Protein AF-L8GFL9-F1 (afdb_monomer_lite)

Foldseek 3Di:
DLQVVLVVDDPVCLLVSLLVVCVVCVVVVNNLVVLLVLLLVQLVPDPDPVCRLVDPDSNVSNLLSVLLVPPLVVLCVQCVVLLLVLLQVLDALDLPCVVPVDDPVSSLVSLVVLLVSLVVSLVSCLVCLVVGDPSLLVSLVSQQVSNCVVPVPDPFSLSNLCSPLVSHNLVCLLPVCSNPVCSVVSNPHPRSNVSSVLSSVLSNCLSNVHCDDPRVSNNSSSVSSVVCNVVSRVSSVSSD

Organism: Acanthamoeba castellanii (strain ATCC 30010 / Neff) (NCBI:txid1257118)

InterPro domains:
  IPR001936 Ras GTPase-activating domain [PF00616] (36-97)
  IPR001936 Ras GTPase-activating domain [PF00616] (104-208)
  IPR001936 Ras GTPase-activating domain [PS50018] (13-208)
  IPR001936 Ras GTPase-activating domain [SM00323] (1-240)
  IPR008936 Rho GTPase activation protein [G3DSA:1.10.506.10] (32-240)
  IPR008936 Rho GTPase activation protein [SSF48350] (3-239)
  IPR023152 Ras GTPase-activating protein, conserved site [PS00509] (162-176)
  IPR039360 Ras GTPase-activating protein [PTHR10194] (4-239)

Radius of gyration: 18.82 Å; chains: 1; bounding box: 53×36×48 Å

Sequence (240 aa):
MVFALCECVDMSALGELTKCIVNFFLNHGQLMRLLEGTIKYEIHRTLEIGTLFRSNSVAAKVLGHFIRLSGRRYLLELLGPLLKELALEDKDVEIDSFRCELAEDVVQQHVVELSAICTKFLQRIDSMVDQCPLQFRIICNLLHTETKRKFPDLEWPIATGGFFFLRYICPAIVAPETIMPEFATLAKGPNVRRTLVLLTKTMQNLANGTRFFKEPFMMSMVPWIDEHLPQCKDMFLDLS

pLDDT: mean 91.24, std 7.13, range [61.47, 98.62]

Secondary structure (DSSP, 8-state):
-HHHHHHTS-HHHHHHHHHHHHHHHHHTT-HHHHHHHHHHHHHHH-SSGGGTTTS--HHHHHHHHHHHHHSHHHHHHHHHHHHHHHHHH-------HHHH---HHHHHHHHHHHHHHHHHHHHHHHTTGGGS-HHHHHHHHHHHHHHHHH-TT-SS-HHHHHHHIIIIIHHHHH-GGGT-TTHHHH--SSHHHHHHHHHHHHHHHHHTT----SSGGGGGGHHHHHHHHHHHHHHHHHH-

Structure (mmCIF, N/CA/C/O backbone):
data_AF-L8GFL9-F1
#
_entry.id   AF-L8GFL9-F1
#
loop_
_atom_site.group_PDB
_atom_site.id
_atom_site.type_symbol
_atom_site.label_atom_id
_atom_site.label_alt_id
_atom_site.label_comp_id
_atom_site.label_asym_id
_atom_site.label_entity_id
_atom_site.label_seq_id
_atom_site.pdbx_PDB_ins_code
_atom_site.Cartn_x
_atom_site.Cartn_y
_atom_site.Cartn_z
_atom_site.occupancy
_atom_site.B_iso_or_equiv
_atom_site.auth_seq_id
_atom_site.auth_comp_id
_atom_site.auth_asym_id
_atom_site.auth_atom_id
_atom_site.pdbx_PDB_model_num
ATOM 1 N N . MET A 1 1 ? -22.590 -8.955 19.236 1.00 61.47 1 MET A N 1
ATOM 2 C CA . MET A 1 1 ? -23.549 -9.518 18.260 1.00 61.47 1 MET A CA 1
ATOM 3 C C . MET A 1 1 ? -22.926 -9.701 16.877 1.00 61.47 1 MET A C 1
ATOM 5 O O . MET A 1 1 ? -22.876 -10.834 16.438 1.00 61.47 1 MET A O 1
ATOM 9 N N . VAL A 1 2 ? -22.389 -8.655 16.226 1.00 75.81 2 VAL A N 1
ATOM 10 C CA . VAL A 1 2 ? -21.775 -8.761 14.878 1.00 75.81 2 VAL A CA 1
ATOM 11 C C . VAL A 1 2 ? -20.675 -9.833 14.787 1.00 75.81 2 VAL A C 1
ATOM 13 O O . VAL A 1 2 ? -20.756 -10.693 13.922 1.00 75.81 2 VAL A O 1
ATOM 16 N N . PHE A 1 3 ? -19.695 -9.844 15.701 1.00 75.50 3 PHE A N 1
ATOM 17 C CA . PHE A 1 3 ? -18.620 -10.854 15.676 1.00 75.50 3 PHE A CA 1
ATOM 18 C C . PHE A 1 3 ? -19.132 -12.276 15.895 1.00 75.50 3 PHE A C 1
ATOM 20 O O . PHE A 1 3 ? -18.773 -13.158 15.130 1.00 75.50 3 PHE A O 1
ATOM 27 N N . ALA A 1 4 ? -20.035 -12.469 16.859 1.00 75.38 4 ALA A N 1
ATOM 28 C CA . ALA A 1 4 ? -20.648 -13.770 17.113 1.00 75.38 4 ALA A CA 1
ATOM 29 C C . ALA A 1 4 ? -21.413 -14.295 15.884 1.00 75.38 4 ALA A C 1
ATOM 31 O O . ALA A 1 4 ? -21.287 -15.460 15.541 1.00 75.38 4 ALA A O 1
ATOM 32 N N . LEU A 1 5 ? -22.146 -13.429 15.170 1.00 74.56 5 LEU A N 1
ATOM 33 C CA . LEU A 1 5 ? -22.825 -13.810 13.926 1.00 74.56 5 LEU A CA 1
ATOM 34 C C . LEU A 1 5 ? -21.833 -14.224 12.835 1.00 74.56 5 LEU A C 1
ATOM 36 O O . LEU A 1 5 ? -22.064 -15.211 12.150 1.00 74.56 5 LEU A O 1
ATOM 40 N N . CYS A 1 6 ? -20.729 -13.493 12.682 1.00 76.75 6 CYS A N 1
ATOM 41 C CA . CYS A 1 6 ? -19.714 -13.816 11.683 1.00 76.75 6 CYS A CA 1
ATOM 42 C C . CYS A 1 6 ? -18.910 -15.084 12.018 1.00 76.75 6 CYS A C 1
ATOM 44 O O . CYS A 1 6 ? -18.430 -15.738 11.100 1.00 76.75 6 CYS A O 1
ATOM 46 N N . GLU A 1 7 ? -18.758 -15.436 13.298 1.00 76.00 7 GLU A N 1
ATOM 47 C CA . GLU A 1 7 ? -18.104 -16.680 13.740 1.00 76.00 7 GLU A CA 1
ATOM 48 C C . GLU A 1 7 ? -18.985 -17.925 13.541 1.00 76.00 7 GLU A C 1
ATOM 50 O O . GLU A 1 7 ? -18.468 -19.036 13.474 1.00 76.00 7 GLU A O 1
ATOM 55 N N . CYS A 1 8 ? -20.303 -17.752 13.401 1.00 76.88 8 CYS A N 1
ATOM 56 C CA . CYS A 1 8 ? -21.254 -18.842 13.164 1.00 76.88 8 CYS A CA 1
ATOM 57 C C . CYS A 1 8 ? -21.484 -19.162 11.676 1.00 76.88 8 CYS A C 1
ATOM 59 O O . CYS A 1 8 ? -22.362 -19.965 11.365 1.00 76.88 8 CYS A O 1
ATOM 61 N N . VAL A 1 9 ? -20.764 -18.513 10.756 1.00 76.88 9 VAL A N 1
ATOM 62 C CA . VAL A 1 9 ? -21.011 -18.612 9.312 1.00 76.88 9 VAL A CA 1
ATOM 63 C C . VAL A 1 9 ? -19.773 -19.116 8.585 1.00 76.88 9 VAL A C 1
ATOM 65 O O . VAL A 1 9 ? -18.655 -18.676 8.849 1.00 76.88 9 VAL A O 1
ATOM 68 N N . ASP A 1 10 ? -19.988 -20.012 7.621 1.00 78.88 10 ASP A N 1
ATOM 69 C CA . ASP A 1 10 ? -18.921 -20.549 6.785 1.00 78.88 10 ASP A CA 1
ATOM 70 C C . ASP A 1 10 ? -18.183 -19.452 6.010 1.00 78.88 10 ASP A C 1
ATOM 72 O O . ASP A 1 10 ? -18.749 -18.445 5.571 1.00 78.88 10 ASP A O 1
ATOM 76 N N . MET A 1 11 ? -16.897 -19.690 5.750 1.00 71.50 11 MET A N 1
ATOM 77 C CA . MET A 1 11 ? -16.019 -18.741 5.056 1.00 71.50 11 MET A CA 1
ATOM 78 C C . MET A 1 11 ? -16.519 -18.341 3.658 1.00 71.50 11 MET A C 1
ATOM 80 O O . MET A 1 11 ? -16.202 -17.243 3.188 1.00 71.50 11 MET A O 1
ATOM 84 N N . SER A 1 12 ? -17.305 -19.206 3.011 1.00 76.44 12 SER A N 1
ATOM 85 C CA . SER A 1 12 ? -17.963 -18.958 1.724 1.00 76.44 12 SER A CA 1
ATOM 86 C C . SER A 1 12 ? -19.062 -17.892 1.823 1.00 76.44 12 SER A C 1
ATOM 88 O O . SER A 1 12 ? -19.134 -17.006 0.974 1.00 76.44 12 SER A O 1
ATOM 90 N N . ALA A 1 13 ? -19.871 -17.921 2.884 1.00 81.56 13 ALA A N 1
ATOM 91 C CA . ALA A 1 13 ? -20.975 -16.988 3.115 1.00 81.56 13 ALA A CA 1
ATOM 92 C C . ALA A 1 13 ? -20.539 -15.717 3.865 1.00 81.56 13 ALA A C 1
ATOM 94 O O . ALA A 1 13 ? -21.177 -14.667 3.745 1.00 81.56 13 ALA A O 1
ATOM 95 N N . LEU A 1 14 ? -19.407 -15.769 4.575 1.00 82.75 14 LEU A N 1
ATOM 96 C CA . LEU A 1 14 ? -18.869 -14.633 5.320 1.00 82.75 14 LEU A CA 1
ATOM 97 C C . LEU A 1 14 ? -18.646 -13.402 4.426 1.00 82.75 14 LEU A C 1
ATOM 99 O O . LEU A 1 14 ? -18.861 -12.272 4.859 1.00 82.75 14 LEU A O 1
ATOM 103 N N . GLY A 1 15 ? -18.251 -13.598 3.164 1.00 83.00 15 GLY A N 1
ATOM 104 C CA . GLY A 1 15 ? -18.061 -12.505 2.206 1.00 83.00 15 GLY A CA 1
ATOM 105 C C . GLY A 1 15 ? -19.323 -11.666 1.983 1.00 83.00 15 GLY A C 1
ATOM 106 O O . GLY A 1 15 ? -19.250 -10.438 2.082 1.00 83.00 15 GLY A O 1
ATOM 107 N N . GLU A 1 16 ? -20.454 -12.325 1.723 1.00 85.31 16 GLU A N 1
ATOM 108 C CA . GLU A 1 16 ? -21.760 -11.689 1.502 1.00 85.31 16 GLU A CA 1
ATOM 109 C C . GLU A 1 16 ? -22.327 -11.100 2.791 1.00 85.31 16 GLU A C 1
ATOM 111 O O . GLU A 1 16 ? -22.727 -9.936 2.810 1.00 85.31 16 GLU A O 1
ATOM 116 N N . LEU A 1 17 ? -22.251 -11.837 3.904 1.00 87.44 17 LEU A N 1
ATOM 117 C CA . LEU A 1 17 ? -22.691 -11.328 5.203 1.00 87.44 17 LEU A CA 1
ATOM 118 C C . LEU A 1 17 ? -21.971 -10.023 5.563 1.00 87.44 17 LEU A C 1
ATOM 120 O O . LEU A 1 17 ? -22.597 -9.055 5.994 1.00 87.44 17 LEU A O 1
ATOM 124 N N . THR A 1 18 ? -20.660 -9.960 5.323 1.00 87.69 18 THR A N 1
ATOM 125 C CA . THR A 1 18 ? -19.885 -8.753 5.620 1.00 87.69 18 THR A CA 1
ATOM 126 C C . THR A 1 18 ? -20.322 -7.565 4.753 1.00 87.69 18 THR A C 1
ATOM 128 O O . THR A 1 18 ? -20.363 -6.442 5.253 1.00 87.69 18 THR A O 1
ATOM 131 N N . LYS A 1 19 ? -20.705 -7.788 3.484 1.00 89.44 19 LYS A N 1
ATOM 132 C CA . LYS A 1 19 ? -21.283 -6.731 2.628 1.00 89.44 19 LYS A CA 1
ATOM 133 C C . LYS A 1 19 ? -22.587 -6.212 3.220 1.00 89.44 19 LYS A C 1
ATOM 135 O O . LYS A 1 19 ? -22.752 -5.003 3.362 1.00 89.44 19 LYS A O 1
ATOM 140 N N . CYS A 1 20 ? -23.494 -7.119 3.589 1.00 90.19 20 CYS A N 1
ATOM 141 C CA . CYS A 1 20 ? -24.785 -6.767 4.176 1.00 90.19 20 CYS A CA 1
ATOM 142 C C . CYS A 1 20 ? -24.616 -5.962 5.467 1.00 90.19 20 CYS A C 1
ATOM 144 O O . CYS A 1 20 ? -25.265 -4.933 5.627 1.00 90.19 20 CYS A O 1
ATOM 146 N N . ILE A 1 21 ? -23.710 -6.385 6.352 1.00 91.25 21 ILE A N 1
ATOM 147 C CA . ILE A 1 21 ? -23.425 -5.686 7.611 1.00 91.25 21 ILE A CA 1
ATOM 148 C C . ILE A 1 21 ? -22.870 -4.286 7.333 1.00 91.25 21 ILE A C 1
ATOM 150 O O . ILE A 1 21 ? -23.382 -3.312 7.878 1.00 91.25 21 ILE A O 1
ATOM 154 N N . VAL A 1 22 ? -21.868 -4.153 6.462 1.00 92.44 22 VAL A N 1
ATOM 155 C CA . VAL A 1 22 ? -21.287 -2.841 6.132 1.00 92.44 22 VAL A CA 1
ATOM 156 C C . VAL A 1 22 ? -22.344 -1.903 5.545 1.00 92.44 22 VAL A C 1
ATOM 158 O O . VAL A 1 22 ? -22.467 -0.770 6.005 1.00 92.44 22 VAL A O 1
ATOM 161 N N . ASN A 1 23 ? -23.161 -2.383 4.604 1.00 92.38 23 ASN A N 1
ATOM 162 C CA . ASN A 1 23 ? -24.232 -1.591 3.995 1.00 92.38 23 ASN A CA 1
ATOM 163 C C . ASN A 1 23 ? -25.329 -1.219 5.001 1.00 92.38 23 ASN A C 1
ATOM 165 O O . ASN A 1 23 ? -25.820 -0.092 4.987 1.00 92.38 23 ASN A O 1
ATOM 169 N N . PHE A 1 24 ? -25.692 -2.131 5.907 1.00 93.56 24 PHE A N 1
ATOM 170 C CA . PHE A 1 24 ? -26.646 -1.845 6.976 1.00 93.56 24 PHE A CA 1
ATOM 171 C C . PHE A 1 24 ? -26.140 -0.704 7.862 1.00 93.56 24 PHE A C 1
ATOM 173 O O . PHE A 1 24 ? -26.837 0.293 8.033 1.00 93.56 24 PHE A O 1
ATOM 180 N N . PHE A 1 25 ? -24.912 -0.797 8.380 1.00 94.00 25 PHE A N 1
ATOM 181 C CA . PHE A 1 25 ? -24.350 0.250 9.237 1.00 94.00 25 PHE A CA 1
ATOM 182 C C . PHE A 1 25 ? -24.127 1.568 8.485 1.00 94.00 25 PHE A C 1
ATOM 184 O O . PHE A 1 25 ? -24.300 2.634 9.076 1.00 94.00 25 PHE A O 1
ATOM 191 N N . LEU A 1 26 ? -23.798 1.518 7.191 1.00 92.00 26 LEU A N 1
ATOM 192 C CA . LEU A 1 26 ? -23.707 2.698 6.330 1.00 92.00 26 LEU A CA 1
ATOM 193 C C . LEU A 1 26 ? -25.051 3.426 6.221 1.00 92.00 26 LEU A C 1
ATOM 195 O O . LEU A 1 26 ? -25.114 4.619 6.510 1.00 92.00 26 LEU A O 1
ATOM 199 N N . ASN A 1 27 ? -26.129 2.708 5.898 1.00 93.06 27 ASN A N 1
ATOM 200 C CA . ASN A 1 27 ? -27.466 3.289 5.730 1.00 93.06 27 ASN A CA 1
ATOM 201 C C . ASN A 1 27 ? -28.041 3.886 7.026 1.00 93.06 27 ASN A C 1
ATOM 203 O O . ASN A 1 27 ? -28.927 4.730 6.969 1.00 93.06 27 ASN A O 1
ATOM 207 N N . HIS A 1 28 ? -27.518 3.482 8.186 1.00 94.19 28 HIS A N 1
ATOM 208 C CA . HIS A 1 28 ? -27.910 4.016 9.493 1.00 94.19 28 HIS A CA 1
ATOM 209 C C . HIS A 1 28 ? -26.923 5.057 10.052 1.00 94.19 28 HIS A C 1
ATOM 211 O O . HIS A 1 28 ? -27.050 5.456 11.208 1.00 94.19 28 HIS A O 1
ATOM 217 N N . GLY A 1 29 ? -25.909 5.479 9.284 1.00 92.56 29 GLY A N 1
ATOM 218 C CA . GLY A 1 29 ? -24.915 6.461 9.738 1.00 92.56 29 GLY A CA 1
ATOM 219 C C . GLY A 1 29 ? -23.990 5.957 10.856 1.00 92.56 29 GLY A C 1
ATOM 220 O O . GLY A 1 29 ? -23.405 6.749 11.588 1.00 92.56 29 GLY A O 1
ATOM 221 N N . GLN A 1 30 ? -23.851 4.638 11.012 1.00 94.69 30 GLN A N 1
ATOM 222 C CA . GLN A 1 30 ? -23.071 3.993 12.077 1.00 94.69 30 GLN A CA 1
ATOM 223 C C . GLN A 1 30 ? -21.833 3.245 11.561 1.00 94.69 30 GLN A C 1
ATOM 225 O O . GLN A 1 30 ? -21.207 2.498 12.314 1.00 94.69 30 GLN A O 1
ATOM 230 N N . LEU A 1 31 ? -21.448 3.443 10.296 1.00 93.06 31 LEU A N 1
ATOM 231 C CA . LEU A 1 31 ? -20.316 2.741 9.686 1.00 93.06 31 LEU A CA 1
ATOM 232 C C . LEU A 1 31 ? -19.011 2.909 10.480 1.00 93.06 31 LEU A C 1
ATOM 234 O O . LEU A 1 31 ? -18.326 1.922 10.731 1.00 93.06 31 LEU A O 1
ATOM 238 N N . MET A 1 32 ? -18.702 4.121 10.950 1.00 94.25 32 MET A N 1
ATOM 239 C CA . MET A 1 32 ? -17.492 4.349 11.752 1.00 94.25 32 MET A CA 1
ATOM 240 C C . MET A 1 32 ? -17.507 3.570 13.069 1.00 94.25 32 MET A C 1
ATOM 242 O O . MET A 1 32 ? -16.502 2.966 13.422 1.00 94.25 32 MET A O 1
ATOM 246 N N . ARG A 1 33 ? -18.662 3.459 13.742 1.00 94.50 33 ARG A N 1
ATOM 247 C CA . ARG A 1 33 ? -18.787 2.652 14.969 1.00 94.50 33 ARG A CA 1
ATOM 248 C C . ARG A 1 33 ? -18.522 1.168 14.711 1.00 94.50 33 ARG A C 1
ATOM 250 O O . ARG A 1 33 ? -17.872 0.511 15.522 1.00 94.50 33 ARG A O 1
ATOM 257 N N . LEU A 1 34 ? -19.010 0.641 13.584 1.00 94.19 34 LEU A N 1
ATOM 258 C CA . LEU A 1 34 ? -18.717 -0.731 13.163 1.00 94.19 34 LEU A CA 1
ATOM 259 C C . LEU A 1 34 ? -17.214 -0.919 12.931 1.00 94.19 34 LEU A C 1
ATOM 261 O O . LEU A 1 34 ? -16.639 -1.885 13.433 1.00 94.19 34 LEU A O 1
ATOM 265 N N . LEU A 1 35 ? -16.587 -0.008 12.182 1.00 94.38 35 LEU A N 1
ATOM 266 C CA . LEU A 1 35 ? -15.163 -0.069 11.848 1.00 94.38 35 LEU A CA 1
ATOM 267 C C . LEU A 1 35 ? -14.296 0.008 13.106 1.00 94.38 35 LEU A C 1
ATOM 269 O O . LEU A 1 35 ? -13.435 -0.847 13.299 1.00 94.38 35 LEU A O 1
ATOM 273 N N . GLU A 1 36 ? -14.582 0.953 14.001 1.00 94.88 36 GLU A N 1
ATOM 274 C CA . GLU A 1 36 ? -13.877 1.108 15.273 1.00 94.88 36 GLU A CA 1
ATOM 275 C C . GLU A 1 36 ? -13.968 -0.150 16.138 1.00 94.88 36 GLU A C 1
ATOM 277 O O . GLU A 1 36 ? -12.948 -0.662 16.604 1.00 94.88 36 GLU A O 1
ATOM 282 N N . GLY A 1 37 ? -15.179 -0.684 16.329 1.00 94.00 37 GLY A N 1
ATOM 283 C CA . GLY A 1 37 ? -15.384 -1.910 17.101 1.00 94.00 37 GLY A CA 1
ATOM 284 C C . GLY A 1 37 ? -14.662 -3.110 16.486 1.00 94.00 37 GLY A C 1
ATOM 285 O O . GLY A 1 37 ? -14.084 -3.921 17.205 1.00 94.00 37 GLY A O 1
ATOM 286 N N . THR A 1 38 ? -14.639 -3.187 15.156 1.00 92.75 38 THR A N 1
ATOM 287 C CA . THR A 1 38 ? -13.964 -4.241 14.389 1.00 92.75 38 THR A CA 1
ATOM 288 C C . THR A 1 38 ? -12.454 -4.188 14.507 1.00 92.75 38 THR A C 1
ATOM 290 O O . THR A 1 38 ? -11.826 -5.212 14.772 1.00 92.75 38 THR A O 1
ATOM 293 N N . ILE A 1 39 ? -11.870 -3.001 14.382 1.00 93.62 39 ILE A N 1
ATOM 294 C CA . ILE A 1 39 ? -10.431 -2.797 14.537 1.00 93.62 39 ILE A CA 1
ATOM 295 C C . ILE A 1 39 ? -10.004 -3.111 15.973 1.00 93.62 39 ILE A C 1
ATOM 297 O O . ILE A 1 39 ? -9.075 -3.891 16.176 1.00 93.62 39 ILE A O 1
ATOM 301 N N . LYS A 1 40 ? -10.714 -2.573 16.973 1.00 94.25 40 LYS A N 1
ATOM 302 C CA . LYS A 1 40 ? -10.414 -2.821 18.392 1.00 94.25 40 LYS A CA 1
ATOM 303 C C . LYS A 1 40 ? -10.490 -4.306 18.739 1.00 94.25 40 LYS A C 1
ATOM 305 O O . LYS A 1 40 ? -9.608 -4.817 19.426 1.00 94.25 40 LYS A O 1
ATOM 310 N N . TYR A 1 41 ? -11.514 -5.002 18.245 1.00 91.94 41 TYR A N 1
ATOM 311 C CA . TYR A 1 41 ? -11.682 -6.435 18.471 1.00 91.94 41 TYR A CA 1
ATOM 312 C C . TYR A 1 41 ? -10.538 -7.258 17.858 1.00 91.94 41 TYR A C 1
ATOM 314 O O . TYR A 1 41 ? -9.959 -8.104 18.542 1.00 91.94 41 TYR A O 1
ATOM 322 N N . GLU A 1 42 ? -10.161 -6.981 16.606 1.00 91.75 42 GLU A N 1
ATOM 323 C CA . GLU A 1 42 ? -9.056 -7.685 15.942 1.00 91.75 42 GLU A CA 1
ATOM 324 C C . GLU A 1 42 ? -7.719 -7.442 16.657 1.00 91.75 42 GLU A C 1
ATOM 326 O O . GLU A 1 42 ? -6.979 -8.387 16.952 1.00 91.75 42 GLU A O 1
ATOM 331 N N . ILE A 1 43 ? -7.419 -6.181 16.991 1.00 93.56 43 ILE A N 1
ATOM 332 C CA . ILE A 1 43 ? -6.199 -5.823 17.721 1.00 93.56 43 ILE A CA 1
ATOM 333 C C . ILE A 1 43 ? -6.175 -6.552 19.059 1.00 93.56 43 ILE A C 1
ATOM 335 O O . ILE A 1 43 ? -5.159 -7.152 19.399 1.00 93.56 43 ILE A O 1
ATOM 339 N N . HIS A 1 44 ? -7.288 -6.579 19.798 1.00 92.00 44 HIS A N 1
ATOM 340 C CA . HIS A 1 44 ? -7.371 -7.261 21.088 1.00 92.00 44 HIS A CA 1
ATOM 341 C C . HIS A 1 44 ? -7.073 -8.766 20.998 1.00 92.00 44 HIS A C 1
ATOM 343 O O . HIS A 1 44 ? -6.410 -9.294 21.889 1.00 92.00 44 HIS A O 1
ATOM 349 N N . ARG A 1 45 ? -7.460 -9.446 19.913 1.00 89.94 45 ARG A N 1
ATOM 350 C CA . ARG A 1 45 ? -7.192 -10.886 19.717 1.00 89.94 45 ARG A CA 1
ATOM 351 C C . ARG A 1 45 ? -5.825 -11.212 19.122 1.00 89.94 45 ARG A C 1
ATOM 353 O O . ARG A 1 45 ? -5.362 -12.339 19.248 1.00 89.94 45 ARG A O 1
ATOM 360 N N . THR A 1 46 ? -5.179 -10.246 18.483 1.00 91.38 46 THR A N 1
ATOM 361 C CA . THR A 1 46 ? -3.889 -10.454 17.815 1.00 91.38 46 THR A CA 1
ATOM 362 C C . THR A 1 46 ? -2.766 -10.672 18.830 1.00 91.38 46 THR A C 1
ATOM 364 O O . THR A 1 46 ? -2.551 -9.818 19.683 1.00 91.38 46 THR A O 1
ATOM 367 N N . LEU A 1 47 ? -2.032 -11.782 18.755 1.00 89.94 47 LEU A N 1
ATOM 368 C CA . LEU A 1 47 ? -0.911 -12.048 19.673 1.00 89.94 47 LEU A CA 1
ATOM 369 C C . LEU A 1 47 ? 0.385 -11.379 19.213 1.00 89.94 47 LEU A C 1
ATOM 371 O O . LEU A 1 47 ? 1.117 -10.823 20.022 1.00 89.94 47 LEU A O 1
ATOM 375 N N . GLU A 1 48 ? 0.623 -11.377 17.905 1.00 88.69 48 GLU A N 1
ATOM 376 C CA . GLU A 1 48 ? 1.822 -10.811 17.295 1.00 88.69 48 GLU A CA 1
ATOM 377 C C . GLU A 1 48 ? 1.434 -9.769 16.256 1.00 88.69 48 GLU A C 1
ATOM 379 O O . GLU A 1 48 ? 0.627 -10.048 15.364 1.00 88.69 48 GLU A O 1
ATOM 384 N N . ILE A 1 49 ? 2.052 -8.588 16.310 1.00 86.69 49 ILE A N 1
ATOM 385 C CA . ILE A 1 49 ? 1.759 -7.493 15.374 1.00 86.69 49 ILE A CA 1
ATOM 386 C C . ILE A 1 49 ? 1.908 -7.915 13.906 1.00 86.69 49 ILE A C 1
ATOM 388 O O . ILE A 1 49 ? 1.116 -7.511 13.058 1.00 86.69 49 ILE A O 1
ATOM 392 N N . GLY A 1 50 ? 2.864 -8.802 13.606 1.00 82.81 50 GLY A N 1
ATOM 393 C CA . GLY A 1 50 ? 3.081 -9.334 12.263 1.00 82.81 50 GLY A CA 1
ATOM 394 C C . GLY A 1 50 ? 1.904 -10.153 11.722 1.00 82.81 50 GLY A C 1
ATOM 395 O O . GLY A 1 50 ? 1.803 -10.338 10.514 1.00 82.81 50 GLY A O 1
ATOM 396 N N . THR A 1 51 ? 0.989 -10.619 12.568 1.00 84.25 51 THR A N 1
ATOM 397 C CA . THR A 1 51 ? -0.204 -11.374 12.148 1.00 84.25 51 THR A CA 1
ATOM 398 C C . THR A 1 51 ? -1.445 -10.493 11.996 1.00 84.25 51 THR A C 1
ATOM 400 O O . THR A 1 51 ? -2.442 -10.939 11.423 1.00 84.25 51 THR A O 1
ATOM 403 N N . LEU A 1 52 ? -1.380 -9.229 12.439 1.00 85.19 52 LEU A N 1
ATOM 404 C CA . LEU A 1 52 ? -2.514 -8.310 12.475 1.00 85.19 52 LEU A CA 1
ATOM 405 C C . LEU A 1 52 ? -3.129 -8.133 11.078 1.00 85.19 52 LEU A C 1
ATOM 407 O O . LEU A 1 52 ? -2.466 -7.714 10.124 1.00 85.19 52 LEU A O 1
ATOM 411 N N . PHE A 1 53 ? -4.411 -8.484 10.959 1.00 75.19 53 PHE A N 1
ATOM 412 C CA . PHE A 1 53 ? -5.196 -8.515 9.722 1.00 75.19 53 PHE A CA 1
ATOM 413 C C . PHE A 1 53 ? -4.639 -9.406 8.586 1.00 75.19 53 PHE A C 1
ATOM 415 O O . PHE A 1 53 ? -5.249 -9.458 7.516 1.00 75.19 53 PHE A O 1
ATOM 422 N N . ARG A 1 54 ? -3.495 -10.093 8.733 1.00 69.81 54 ARG A N 1
ATOM 423 C CA . ARG A 1 54 ? -2.920 -10.944 7.665 1.00 69.81 54 ARG A CA 1
ATOM 424 C C . ARG A 1 54 ? -3.734 -12.221 7.417 1.00 69.81 54 ARG A C 1
ATOM 426 O O . ARG A 1 54 ? -3.564 -12.862 6.384 1.00 69.81 54 ARG A O 1
ATOM 433 N N . SER A 1 55 ? -4.634 -12.566 8.331 1.00 68.25 55 SER A N 1
ATOM 434 C CA . SER A 1 55 ? -5.617 -13.635 8.184 1.00 68.25 55 SER A CA 1
ATOM 435 C C . SER A 1 55 ? -6.839 -13.173 7.376 1.00 68.25 55 SER A C 1
ATOM 437 O O . SER A 1 55 ? -7.161 -11.988 7.296 1.00 68.25 55 SER A O 1
ATOM 439 N N . ASN A 1 56 ? -7.562 -14.123 6.776 1.00 71.75 56 ASN A N 1
ATOM 440 C CA . ASN A 1 56 ? -8.862 -13.879 6.140 1.00 71.75 56 ASN A CA 1
ATOM 441 C C . ASN A 1 56 ? -9.943 -13.644 7.216 1.00 71.75 56 ASN A C 1
ATOM 443 O O . ASN A 1 56 ? -10.885 -14.421 7.338 1.00 71.75 56 ASN A O 1
ATOM 447 N N . SER A 1 57 ? -9.770 -12.620 8.052 1.00 83.00 57 SER A N 1
ATOM 448 C CA . SER A 1 57 ? -10.640 -12.337 9.191 1.00 83.00 57 SER A CA 1
ATOM 449 C C . SER A 1 57 ? -11.877 -11.536 8.792 1.00 83.00 57 SER A C 1
ATOM 451 O O . SER A 1 57 ? -11.930 -10.880 7.745 1.00 83.00 57 SER A O 1
ATOM 453 N N . VAL A 1 58 ? -12.887 -11.557 9.667 1.00 85.69 58 VAL A N 1
ATOM 454 C CA . VAL A 1 58 ? -14.066 -10.683 9.567 1.00 85.69 58 VAL A CA 1
ATOM 455 C C . VAL A 1 58 ? -13.619 -9.230 9.436 1.00 85.69 58 VAL A C 1
ATOM 457 O O . VAL A 1 58 ? -14.112 -8.503 8.576 1.00 85.69 58 VAL A O 1
ATOM 460 N N . ALA A 1 59 ? -12.627 -8.827 10.231 1.00 88.19 59 ALA A N 1
ATOM 461 C CA . ALA A 1 59 ? -12.121 -7.470 10.223 1.00 88.19 59 ALA A CA 1
ATOM 462 C C . ALA A 1 59 ? -11.476 -7.088 8.889 1.00 88.19 59 ALA A C 1
ATOM 464 O O . ALA A 1 59 ? -11.798 -6.037 8.331 1.00 88.19 59 ALA A O 1
ATOM 465 N N . ALA A 1 60 ? -10.654 -7.973 8.319 1.00 86.94 60 ALA A N 1
ATOM 466 C CA . ALA A 1 60 ? -10.075 -7.769 6.995 1.00 86.94 60 ALA A CA 1
ATOM 467 C C . ALA A 1 60 ? -11.155 -7.621 5.905 1.00 86.94 60 ALA A C 1
ATOM 469 O O . ALA A 1 60 ? -11.033 -6.766 5.025 1.00 86.94 60 ALA A O 1
ATOM 470 N N . LYS A 1 61 ? -12.245 -8.399 5.976 1.00 88.50 61 LYS A N 1
ATOM 471 C CA . LYS A 1 61 ? -13.366 -8.303 5.024 1.00 88.50 61 LYS A CA 1
ATOM 472 C C . LYS A 1 61 ? -14.181 -7.018 5.196 1.00 88.50 61 LYS A C 1
ATOM 474 O O . LYS A 1 61 ? -14.516 -6.395 4.188 1.00 88.50 61 LYS A O 1
ATOM 479 N N . VAL A 1 62 ? -14.479 -6.610 6.435 1.00 91.62 62 VAL A N 1
ATOM 480 C CA . VAL A 1 62 ? -15.209 -5.363 6.743 1.00 91.62 62 VAL A CA 1
ATOM 481 C C . VAL A 1 62 ? -14.425 -4.171 6.203 1.00 91.62 62 VAL A C 1
ATOM 483 O O . VAL A 1 62 ? -14.967 -3.376 5.436 1.00 91.62 62 VAL A O 1
ATOM 486 N N . LEU A 1 63 ? -13.131 -4.093 6.534 1.00 91.88 63 LEU A N 1
ATOM 487 C CA . LEU A 1 63 ? -12.240 -3.037 6.053 1.00 91.88 63 LEU A CA 1
ATOM 488 C C . LEU A 1 63 ? -12.117 -3.055 4.528 1.00 91.88 63 LEU A C 1
ATOM 490 O O . LEU A 1 63 ? -12.185 -2.005 3.898 1.00 91.88 63 LEU A O 1
ATOM 494 N N . GLY A 1 64 ? -12.011 -4.236 3.914 1.00 90.69 64 GLY A N 1
ATOM 495 C CA . GLY A 1 64 ? -11.966 -4.367 2.458 1.00 90.69 64 GLY A CA 1
ATOM 496 C C . GLY A 1 64 ? -13.228 -3.844 1.759 1.00 90.69 64 GLY A C 1
ATOM 497 O O . GLY A 1 64 ? -13.125 -3.217 0.705 1.00 90.69 64 GLY A O 1
ATOM 498 N N . HIS A 1 65 ? -14.421 -4.073 2.322 1.00 90.56 65 HIS A N 1
ATOM 499 C CA . HIS A 1 65 ? -15.665 -3.499 1.784 1.00 90.56 65 HIS A CA 1
ATOM 500 C C . HIS A 1 65 ? -15.720 -1.985 1.973 1.00 90.56 65 HIS A C 1
ATOM 502 O O . HIS A 1 65 ? -16.057 -1.282 1.024 1.00 90.56 65 HIS A O 1
ATOM 508 N N . PHE A 1 66 ? -15.324 -1.478 3.143 1.00 93.44 66 PHE A N 1
ATOM 509 C CA . PHE A 1 66 ? -15.210 -0.037 3.388 1.00 93.44 66 PHE A CA 1
ATOM 510 C C . PHE A 1 66 ? -14.291 0.650 2.366 1.00 93.44 66 PHE A C 1
ATOM 512 O O . PHE A 1 66 ? -14.687 1.634 1.741 1.00 93.44 66 PHE A O 1
ATOM 519 N N . ILE A 1 67 ? -13.100 0.089 2.135 1.00 93.75 67 ILE A N 1
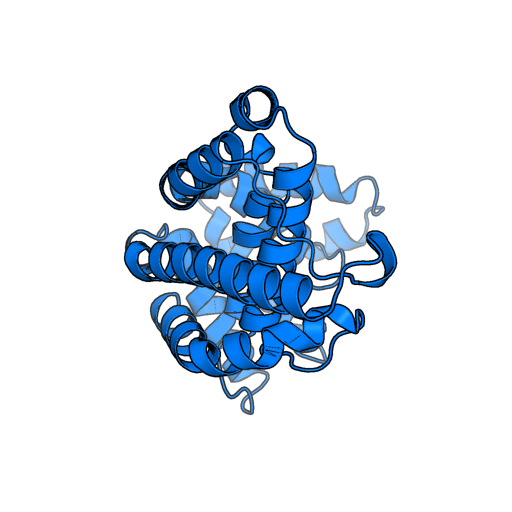ATOM 520 C CA . ILE A 1 67 ? -12.122 0.621 1.181 1.00 93.75 67 ILE A CA 1
ATOM 521 C C . ILE A 1 67 ? -12.731 0.750 -0.220 1.00 93.75 67 ILE A C 1
ATOM 523 O O . ILE A 1 67 ? -12.577 1.783 -0.871 1.00 93.75 67 ILE A O 1
ATOM 527 N N . ARG A 1 68 ? -13.464 -0.272 -0.678 1.00 90.19 68 ARG A N 1
ATOM 528 C CA . ARG A 1 68 ? -14.126 -0.244 -1.991 1.00 90.19 68 ARG A CA 1
ATOM 529 C C . ARG A 1 68 ? -15.219 0.818 -2.089 1.00 90.19 68 ARG A C 1
ATOM 531 O O . ARG A 1 68 ? -15.368 1.418 -3.148 1.00 90.19 68 ARG A O 1
ATOM 538 N N . LEU A 1 69 ? -15.969 1.047 -1.011 1.00 90.12 69 LEU A N 1
ATOM 539 C CA . LEU A 1 69 ? -17.068 2.016 -0.987 1.00 90.12 69 LEU A CA 1
ATOM 540 C C . LEU A 1 69 ? -16.575 3.465 -0.976 1.00 90.12 69 LEU A C 1
ATOM 542 O O . LEU A 1 69 ? -17.163 4.313 -1.641 1.00 90.12 69 LEU A O 1
ATOM 546 N N . SER A 1 70 ? -15.509 3.756 -0.228 1.00 90.88 70 SER A N 1
ATOM 547 C CA . SER A 1 70 ? -15.107 5.141 0.064 1.00 90.88 70 SER A CA 1
ATOM 548 C C . SER A 1 70 ? -13.746 5.544 -0.507 1.00 90.88 70 SER A C 1
ATOM 550 O O . SER A 1 70 ? -13.431 6.729 -0.525 1.00 90.88 70 SER A O 1
ATOM 552 N N . GLY A 1 71 ? -12.938 4.597 -0.987 1.00 93.44 71 GLY A N 1
ATOM 553 C CA . GLY A 1 71 ? -11.552 4.862 -1.381 1.00 93.44 71 GLY A CA 1
ATOM 554 C C . GLY A 1 71 ? -11.305 5.066 -2.878 1.00 93.44 71 GLY A C 1
ATOM 555 O O . GLY A 1 71 ? -10.296 5.645 -3.274 1.00 93.44 71 GLY A O 1
ATOM 556 N N . ARG A 1 72 ? -12.224 4.633 -3.750 1.00 95.12 72 ARG A N 1
ATOM 557 C CA . ARG A 1 72 ? -11.970 4.615 -5.204 1.00 95.12 72 ARG A CA 1
ATOM 558 C C . ARG A 1 72 ? -11.570 5.981 -5.771 1.00 95.12 72 ARG A C 1
ATOM 560 O O . ARG A 1 72 ? -10.653 6.049 -6.582 1.00 95.12 72 ARG A O 1
ATOM 567 N N . ARG A 1 73 ? -12.255 7.055 -5.363 1.00 95.94 73 ARG A N 1
ATOM 568 C CA . ARG A 1 73 ? -12.000 8.406 -5.886 1.00 95.94 73 ARG A CA 1
ATOM 569 C C . ARG A 1 73 ? -10.579 8.875 -5.576 1.00 95.94 73 ARG A C 1
ATOM 571 O O . ARG A 1 73 ? -9.873 9.280 -6.490 1.00 95.94 73 ARG A O 1
ATOM 578 N N . TYR A 1 74 ? -10.164 8.757 -4.316 1.00 97.31 74 TYR A N 1
ATOM 579 C CA . TYR A 1 74 ? -8.821 9.141 -3.890 1.00 97.31 74 TYR A CA 1
ATOM 580 C C . TYR A 1 74 ? -7.749 8.327 -4.622 1.00 97.31 74 TYR A C 1
ATOM 582 O O . TYR A 1 74 ? -6.811 8.905 -5.154 1.00 97.31 74 TYR A O 1
ATOM 590 N N . LEU A 1 75 ? -7.925 7.004 -4.751 1.00 97.75 75 LEU A N 1
ATOM 591 C CA . LEU A 1 75 ? -6.989 6.165 -5.511 1.00 97.75 75 LEU A CA 1
ATOM 592 C C . LEU A 1 75 ? -6.869 6.574 -6.981 1.00 97.75 75 LEU A C 1
ATOM 594 O O . LEU A 1 75 ? -5.774 6.532 -7.533 1.00 97.75 75 LEU A O 1
ATOM 598 N N . LEU A 1 76 ? -7.977 6.953 -7.623 1.00 97.06 76 LEU A N 1
ATOM 599 C CA . LEU A 1 76 ? -7.964 7.360 -9.026 1.00 97.06 76 LEU A CA 1
ATOM 600 C C . LEU A 1 76 ? -7.213 8.685 -9.222 1.00 97.06 76 LEU A C 1
ATOM 602 O O . LEU A 1 76 ? -6.416 8.799 -10.149 1.00 97.06 76 LEU A O 1
ATOM 606 N N . GLU A 1 77 ? -7.432 9.664 -8.343 1.00 97.62 77 GLU A N 1
ATOM 607 C CA . GLU A 1 77 ? -6.732 10.959 -8.363 1.00 97.62 77 GLU A CA 1
ATOM 608 C C . GLU A 1 77 ? -5.237 10.812 -8.004 1.00 97.62 77 GLU A C 1
ATOM 610 O O . GLU A 1 77 ? -4.373 11.505 -8.555 1.00 97.62 77 GLU A O 1
ATOM 615 N N . LEU A 1 78 ? -4.928 9.868 -7.113 1.00 97.88 78 LEU A N 1
ATOM 616 C CA . LEU A 1 78 ? -3.580 9.572 -6.646 1.00 97.88 78 LEU A CA 1
ATOM 617 C C . LEU A 1 78 ? -2.752 8.796 -7.680 1.00 97.88 78 LEU A C 1
ATOM 619 O O . LEU A 1 78 ? -1.690 9.263 -8.092 1.00 97.88 78 LEU A O 1
ATOM 623 N N . LEU A 1 79 ? -3.233 7.617 -8.089 1.00 98.12 79 LEU A N 1
ATOM 624 C CA . LEU A 1 79 ? -2.489 6.638 -8.890 1.00 98.12 79 LEU A CA 1
ATOM 625 C C . LEU A 1 79 ? -2.794 6.730 -10.388 1.00 98.12 79 LEU A C 1
ATOM 627 O O . LEU A 1 79 ? -1.955 6.357 -11.202 1.00 98.12 79 LEU A O 1
ATOM 631 N N . GLY A 1 80 ? -3.978 7.216 -10.771 1.00 97.50 80 GLY A N 1
ATOM 632 C CA . GLY A 1 80 ? -4.460 7.190 -12.156 1.00 97.50 80 GLY A CA 1
ATOM 633 C C . GLY A 1 80 ? -3.477 7.774 -13.178 1.00 97.50 80 GLY A C 1
ATOM 634 O O . GLY A 1 80 ? -3.179 7.089 -14.156 1.00 97.50 80 GLY A O 1
ATOM 635 N N . PRO A 1 81 ? -2.928 8.989 -12.975 1.00 97.38 81 PRO A N 1
ATOM 636 C CA . PRO A 1 81 ? -1.953 9.572 -13.898 1.00 97.38 81 PRO A CA 1
ATOM 637 C C . PRO A 1 81 ? -0.684 8.723 -14.061 1.00 97.38 81 PRO A C 1
ATOM 639 O O . PRO A 1 81 ? -0.256 8.482 -15.186 1.00 97.38 81 PRO A O 1
ATOM 642 N N . LEU A 1 82 ? -0.131 8.213 -12.955 1.00 97.75 82 LEU A N 1
ATOM 643 C CA . LEU A 1 82 ? 1.087 7.395 -12.966 1.00 97.75 82 LEU A CA 1
ATOM 644 C C . LEU A 1 82 ? 0.865 6.040 -13.643 1.00 97.75 82 LEU A C 1
ATOM 646 O O . LEU A 1 82 ? 1.704 5.570 -14.404 1.00 97.75 82 LEU A O 1
ATOM 650 N N . LEU A 1 83 ? -0.288 5.420 -13.391 1.00 97.25 83 LEU A N 1
ATOM 651 C CA . LEU A 1 83 ? -0.664 4.156 -14.016 1.00 97.25 83 LEU A CA 1
ATOM 652 C C . LEU A 1 83 ? -0.856 4.321 -15.527 1.00 97.25 83 LEU A C 1
ATOM 654 O O . LEU A 1 83 ? -0.410 3.472 -16.292 1.00 97.25 83 LEU A O 1
ATOM 658 N N . LYS A 1 84 ? -1.481 5.419 -15.972 1.00 96.12 84 LYS A N 1
ATOM 659 C CA . LYS A 1 84 ? -1.621 5.724 -17.405 1.00 96.12 84 LYS A CA 1
ATOM 660 C C . LYS A 1 84 ? -0.263 5.911 -18.072 1.00 96.12 84 LYS A C 1
ATOM 662 O O . LYS A 1 84 ? -0.061 5.382 -19.156 1.00 96.12 84 LYS A O 1
ATOM 667 N N . GLU A 1 85 ? 0.653 6.620 -17.422 1.00 95.50 85 GLU A N 1
ATOM 668 C CA . GLU A 1 85 ? 2.016 6.800 -17.918 1.00 95.50 85 GLU A CA 1
ATOM 669 C C . GLU A 1 85 ? 2.737 5.455 -18.075 1.00 95.50 85 GLU A C 1
ATOM 671 O O . GLU A 1 85 ? 3.159 5.124 -19.179 1.00 95.50 85 GLU A O 1
ATOM 676 N N . LEU A 1 86 ? 2.773 4.625 -17.025 1.00 95.25 86 LEU A N 1
ATOM 677 C CA . LEU A 1 86 ? 3.407 3.301 -17.087 1.00 95.25 86 LEU A CA 1
ATOM 678 C C . LEU A 1 86 ? 2.792 2.389 -18.158 1.00 95.25 86 LEU A C 1
ATOM 680 O O . LEU A 1 86 ? 3.511 1.638 -18.812 1.00 95.25 86 LEU A O 1
ATOM 684 N N . ALA A 1 87 ? 1.470 2.450 -18.349 1.00 94.38 87 ALA A N 1
ATOM 685 C CA . ALA A 1 87 ? 0.782 1.673 -19.379 1.00 94.38 87 ALA A CA 1
ATOM 686 C C . ALA A 1 87 ? 1.164 2.083 -20.805 1.00 94.38 87 ALA A C 1
ATOM 688 O O . ALA A 1 87 ? 1.136 1.238 -21.696 1.00 94.38 87 ALA A O 1
ATOM 689 N N . LEU A 1 88 ? 1.492 3.359 -21.022 1.00 92.12 88 LEU A N 1
ATOM 690 C CA . LEU A 1 88 ? 1.910 3.874 -22.324 1.00 92.12 88 LEU A CA 1
ATOM 691 C C . LEU A 1 88 ? 3.400 3.645 -22.590 1.00 92.12 88 LEU A C 1
ATOM 693 O O . LEU A 1 88 ? 3.771 3.445 -23.742 1.00 92.12 88 LEU A O 1
ATOM 697 N N . GLU A 1 89 ? 4.238 3.686 -21.552 1.00 91.69 89 GLU A N 1
ATOM 698 C CA . GLU A 1 89 ? 5.673 3.427 -21.686 1.00 91.69 89 GLU A CA 1
ATOM 699 C C . GLU A 1 89 ? 5.984 1.949 -21.957 1.00 91.69 89 GLU A C 1
ATOM 701 O O . GLU A 1 89 ? 6.860 1.667 -22.768 1.00 91.69 89 GLU A O 1
ATOM 706 N N . ASP A 1 90 ? 5.299 1.025 -21.265 1.00 89.88 90 ASP A N 1
ATOM 707 C CA . ASP A 1 90 ? 5.497 -0.436 -21.352 1.00 89.88 90 ASP A CA 1
ATOM 708 C C . ASP A 1 90 ? 6.977 -0.884 -21.303 1.00 89.88 90 ASP A C 1
ATOM 710 O O . ASP A 1 90 ? 7.392 -1.851 -21.948 1.00 89.88 90 ASP A O 1
ATOM 714 N N . LYS A 1 91 ? 7.791 -0.170 -20.516 1.00 88.62 91 LYS A N 1
ATOM 715 C CA . LYS A 1 91 ? 9.206 -0.495 -20.308 1.00 88.62 91 LYS A CA 1
ATOM 716 C C . LYS A 1 91 ? 9.354 -1.819 -19.565 1.00 88.62 91 LYS A C 1
ATOM 718 O O . LYS A 1 91 ? 8.667 -2.059 -18.566 1.00 88.62 91 LYS A O 1
ATOM 723 N N . ASP A 1 92 ? 10.279 -2.641 -20.046 1.00 89.88 92 ASP A N 1
ATOM 724 C CA . ASP A 1 92 ? 10.740 -3.823 -19.331 1.00 89.88 92 ASP A CA 1
ATOM 725 C C . ASP A 1 92 ? 11.761 -3.405 -18.271 1.00 89.88 92 ASP A C 1
ATOM 727 O O . ASP A 1 92 ? 12.783 -2.812 -18.590 1.00 89.88 92 ASP A O 1
ATOM 731 N N . VAL A 1 93 ? 11.449 -3.693 -17.009 1.00 92.12 93 VAL A N 1
ATOM 732 C CA . VAL A 1 93 ? 12.332 -3.464 -15.856 1.00 92.12 93 VAL A CA 1
ATOM 733 C C . VAL A 1 93 ? 12.486 -4.753 -15.048 1.00 92.12 93 VAL A C 1
ATOM 735 O O . VAL A 1 93 ? 12.507 -4.739 -13.816 1.00 92.12 93 VAL A O 1
ATOM 738 N N . GLU A 1 94 ? 12.506 -5.905 -15.725 1.00 92.56 94 GLU A N 1
ATOM 739 C CA . GLU A 1 94 ? 12.699 -7.199 -15.073 1.00 92.56 94 GLU A CA 1
ATOM 740 C C . GLU A 1 94 ? 14.060 -7.261 -14.369 1.00 92.56 94 GLU A C 1
ATOM 742 O O . GLU A 1 94 ? 15.112 -7.077 -14.976 1.00 92.56 94 GLU A O 1
ATOM 747 N N . ILE A 1 95 ? 14.028 -7.558 -13.072 1.00 90.62 95 ILE A N 1
ATOM 748 C CA . ILE A 1 95 ? 15.220 -7.675 -12.219 1.00 90.62 95 ILE A CA 1
ATOM 749 C C . ILE A 1 95 ? 15.501 -9.127 -11.804 1.00 90.62 95 ILE A C 1
ATOM 751 O O . ILE A 1 95 ? 16.481 -9.399 -11.114 1.00 90.62 95 ILE A O 1
ATOM 755 N N . ASP A 1 96 ? 14.637 -10.071 -12.192 1.00 87.75 96 ASP A N 1
ATOM 756 C CA . ASP A 1 96 ? 14.836 -11.502 -11.965 1.00 87.75 96 ASP A CA 1
ATOM 757 C C . ASP A 1 96 ? 15.722 -12.107 -13.065 1.00 87.75 96 ASP A C 1
ATOM 759 O O . ASP A 1 96 ? 15.260 -12.434 -14.162 1.00 87.75 96 ASP A O 1
ATOM 763 N N . SER A 1 97 ? 17.009 -12.280 -12.758 1.00 74.81 97 SER A N 1
ATOM 764 C CA . SER A 1 97 ? 18.005 -12.823 -13.690 1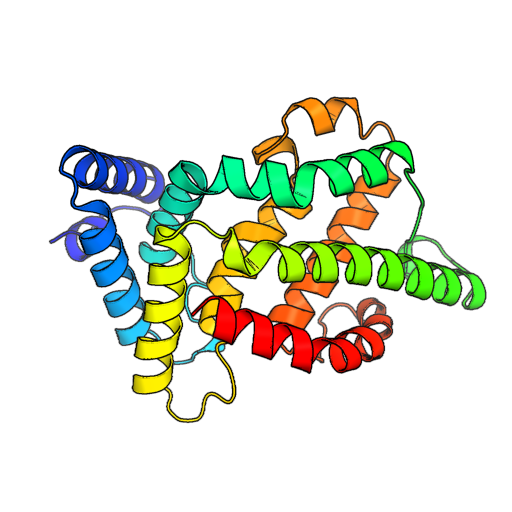.00 74.81 97 SER A CA 1
ATOM 765 C C . SER A 1 97 ? 17.683 -14.242 -14.173 1.00 74.81 97 SER A C 1
ATOM 767 O O . SER A 1 97 ? 18.043 -14.594 -15.297 1.00 74.81 97 SER A O 1
ATOM 769 N N . PHE A 1 98 ? 16.950 -15.044 -13.390 1.00 71.31 98 PHE A N 1
ATOM 770 C CA . PHE A 1 98 ? 16.563 -16.405 -13.779 1.00 71.31 98 PHE A CA 1
ATOM 771 C C . PHE A 1 98 ? 15.440 -16.444 -14.815 1.00 71.31 98 PHE A C 1
ATOM 773 O O . PHE A 1 98 ? 15.270 -17.457 -15.491 1.00 71.31 98 PHE A O 1
ATOM 780 N N . ARG A 1 99 ? 14.652 -15.372 -14.941 1.00 71.56 99 ARG A N 1
ATOM 781 C CA . ARG A 1 99 ? 13.556 -15.311 -15.915 1.00 71.56 99 ARG A CA 1
ATOM 782 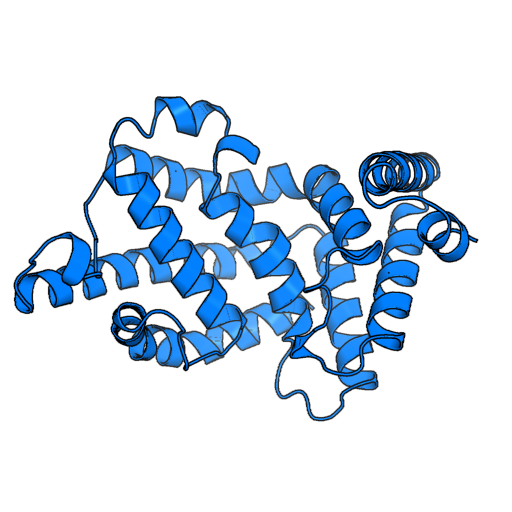C C . ARG A 1 99 ? 14.015 -14.970 -17.323 1.00 71.56 99 ARG A C 1
ATOM 784 O O . ARG A 1 99 ? 13.362 -15.406 -18.267 1.00 71.56 99 ARG A O 1
ATOM 791 N N . CYS A 1 100 ? 15.089 -14.196 -17.451 1.00 64.75 100 CYS A N 1
ATOM 792 C CA . CYS A 1 100 ? 15.434 -13.555 -18.717 1.00 64.75 100 CYS A CA 1
ATOM 793 C C . CYS A 1 100 ? 16.903 -13.731 -19.141 1.00 64.75 100 CYS A C 1
ATOM 795 O O . CYS A 1 100 ? 17.292 -13.119 -20.129 1.00 64.75 100 CYS A O 1
ATOM 797 N N . GLU A 1 101 ? 17.712 -14.532 -18.427 1.00 75.56 101 GLU A N 1
ATOM 798 C CA . GLU A 1 101 ? 19.157 -14.707 -18.701 1.00 75.56 101 GLU A CA 1
ATOM 799 C C . GLU A 1 101 ? 19.886 -13.358 -18.890 1.00 75.56 101 GLU A C 1
ATOM 801 O O . GLU A 1 101 ? 20.779 -13.210 -19.725 1.00 75.56 101 GLU A O 1
ATOM 806 N N . LEU A 1 102 ? 19.462 -12.338 -18.136 1.00 79.25 102 LEU A N 1
ATOM 807 C CA . LEU A 1 102 ? 19.961 -10.974 -18.291 1.00 79.25 102 LEU A CA 1
ATOM 808 C C . LEU A 1 102 ? 21.393 -10.870 -17.774 1.00 79.25 102 LEU A C 1
ATOM 810 O O . LEU A 1 102 ? 21.727 -11.407 -16.715 1.00 79.25 102 LEU A O 1
ATOM 814 N N . ALA A 1 103 ? 22.218 -10.121 -18.502 1.00 84.25 103 ALA A N 1
ATOM 815 C CA . ALA A 1 103 ? 23.536 -9.734 -18.031 1.00 84.25 103 ALA A CA 1
ATOM 816 C C . ALA A 1 103 ? 23.422 -8.831 -16.785 1.00 84.25 103 ALA A C 1
ATOM 818 O O . ALA A 1 103 ? 22.448 -8.092 -16.616 1.00 84.25 103 ALA A O 1
ATOM 819 N N . GLU A 1 104 ? 24.405 -8.913 -15.884 1.00 84.81 104 GLU A N 1
ATOM 820 C CA . GLU A 1 104 ? 24.361 -8.217 -14.589 1.00 84.81 104 GLU A CA 1
ATOM 821 C C . GLU A 1 104 ? 24.253 -6.691 -14.731 1.00 84.81 104 GLU A C 1
ATOM 823 O O . GLU A 1 104 ? 23.566 -6.047 -13.941 1.00 84.81 104 GLU A O 1
ATOM 828 N N . ASP A 1 105 ? 24.885 -6.111 -15.751 1.00 87.56 105 ASP A N 1
ATOM 829 C CA . ASP A 1 105 ? 24.827 -4.682 -16.070 1.00 87.56 105 ASP A CA 1
ATOM 830 C C . ASP A 1 105 ? 23.413 -4.228 -16.460 1.00 87.56 105 ASP A C 1
ATOM 832 O O . ASP A 1 105 ? 22.948 -3.187 -15.990 1.00 87.56 105 ASP A O 1
ATOM 836 N N . VAL A 1 106 ? 22.693 -5.044 -17.234 1.00 89.94 106 VAL A N 1
ATOM 837 C CA . VAL A 1 106 ? 21.292 -4.789 -17.605 1.00 89.94 106 VAL A CA 1
ATOM 838 C C . VAL A 1 106 ? 20.385 -4.855 -16.377 1.00 89.94 106 VAL A C 1
ATOM 840 O O . VAL A 1 106 ? 19.547 -3.977 -16.178 1.00 89.94 106 VAL A O 1
ATOM 843 N N . VAL A 1 107 ? 20.587 -5.845 -15.499 1.00 90.81 107 VAL A N 1
ATOM 844 C CA . VAL A 1 107 ? 19.824 -5.953 -14.242 1.00 90.81 107 VAL A CA 1
ATOM 845 C C . VAL A 1 107 ? 20.044 -4.722 -13.364 1.00 90.81 107 VAL A C 1
ATOM 847 O O . VAL A 1 107 ? 19.083 -4.185 -12.818 1.00 90.81 107 VAL A O 1
ATOM 850 N N . GLN A 1 108 ? 21.282 -4.232 -13.251 1.00 91.06 108 GLN A N 1
ATOM 851 C CA . GLN A 1 108 ? 21.574 -3.007 -12.497 1.00 91.06 108 GLN A CA 1
ATOM 852 C C . GLN A 1 108 ? 20.866 -1.785 -13.092 1.00 91.06 108 GLN A C 1
ATOM 854 O O . GLN A 1 108 ? 20.297 -0.988 -12.345 1.00 91.06 108 GLN A O 1
ATOM 859 N N . GLN A 1 109 ? 20.830 -1.656 -14.421 1.00 94.00 109 GLN A N 1
ATOM 860 C CA . GLN A 1 109 ? 20.065 -0.595 -15.074 1.00 94.00 109 GLN A CA 1
ATOM 861 C C . GLN A 1 109 ? 18.564 -0.706 -14.755 1.00 94.00 109 GLN A C 1
ATOM 863 O O . GLN A 1 109 ? 17.953 0.279 -14.339 1.00 94.00 109 GLN A O 1
ATOM 868 N 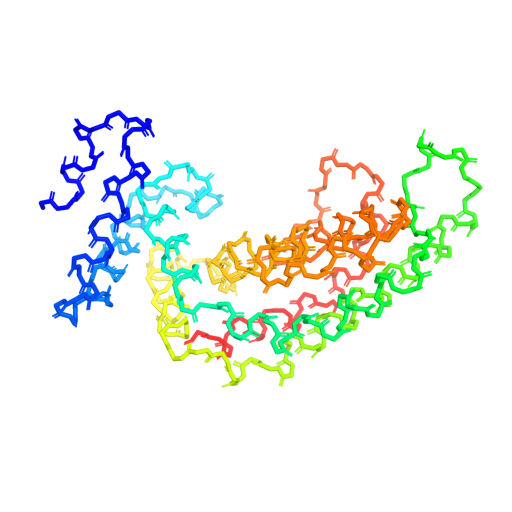N . HIS A 1 110 ? 17.978 -1.901 -14.858 1.00 95.38 110 HIS A N 1
ATOM 869 C CA . HIS A 1 110 ? 16.567 -2.129 -14.530 1.00 95.38 110 HIS A CA 1
ATOM 870 C C . HIS A 1 110 ? 16.251 -1.842 -13.054 1.00 95.38 110 HIS A C 1
ATOM 872 O O . HIS A 1 110 ? 15.180 -1.322 -12.746 1.00 95.38 110 HIS A O 1
ATOM 878 N N . VAL A 1 111 ? 17.178 -2.116 -12.128 1.00 95.75 111 VAL A N 1
ATOM 879 C CA . VAL A 1 111 ? 17.041 -1.751 -10.705 1.00 95.75 111 VAL A CA 1
ATOM 880 C C . VAL A 1 111 ? 16.972 -0.234 -10.531 1.00 95.75 111 VAL A C 1
ATOM 882 O O . VAL A 1 111 ? 16.136 0.251 -9.765 1.00 95.75 111 VAL A O 1
ATOM 885 N N . VAL A 1 112 ? 17.800 0.531 -11.250 1.00 96.75 112 VAL A N 1
ATOM 886 C CA . VAL A 1 112 ? 17.761 2.005 -11.225 1.00 96.75 112 VAL A CA 1
ATOM 887 C C . VAL A 1 112 ? 16.437 2.524 -11.789 1.00 96.75 112 VAL A C 1
ATOM 889 O O . VAL A 1 112 ? 15.809 3.397 -11.187 1.00 96.75 112 VAL A O 1
ATOM 892 N N . GLU A 1 113 ? 15.967 1.958 -12.899 1.00 96.88 113 GLU A N 1
ATOM 893 C CA . GLU A 1 113 ? 14.692 2.336 -13.517 1.00 96.88 113 GLU A CA 1
ATOM 894 C C . GLU A 1 113 ? 13.496 2.005 -12.611 1.00 96.88 113 GLU A C 1
ATOM 896 O O . GLU A 1 113 ? 12.645 2.864 -12.362 1.00 96.88 113 GLU A O 1
ATOM 901 N N . LEU A 1 114 ? 13.459 0.803 -12.030 1.00 97.50 114 LEU A N 1
ATOM 902 C CA . LEU A 1 114 ? 12.441 0.408 -11.057 1.00 97.50 114 LEU A CA 1
ATOM 903 C C . LEU A 1 114 ? 12.475 1.302 -9.812 1.00 97.50 114 LEU A C 1
ATOM 905 O O . LEU A 1 114 ? 11.417 1.692 -9.317 1.00 97.50 114 LEU A O 1
ATOM 909 N N . SER A 1 115 ? 13.664 1.659 -9.321 1.00 98.25 115 SER A N 1
ATOM 910 C CA . SER A 1 115 ? 13.838 2.584 -8.194 1.00 98.25 115 SER A CA 1
ATOM 911 C C . SER A 1 115 ? 13.258 3.961 -8.510 1.00 98.25 115 SER A C 1
ATOM 913 O O . SER A 1 115 ? 12.509 4.506 -7.701 1.00 98.25 115 SER A O 1
ATOM 915 N N . ALA A 1 116 ? 13.506 4.490 -9.712 1.00 98.19 116 ALA A N 1
ATOM 916 C CA . ALA A 1 116 ? 12.934 5.761 -10.154 1.00 98.19 116 ALA A CA 1
ATOM 917 C C . ALA A 1 116 ? 11.396 5.711 -10.222 1.00 98.19 116 ALA A C 1
ATOM 919 O O . ALA A 1 116 ? 10.724 6.641 -9.764 1.00 98.19 116 ALA A O 1
ATOM 920 N N . ILE A 1 117 ? 10.825 4.607 -10.722 1.00 98.19 117 ILE A N 1
ATOM 921 C CA . ILE A 1 117 ? 9.371 4.381 -10.719 1.00 98.19 117 ILE A CA 1
ATOM 922 C C . ILE A 1 117 ? 8.842 4.349 -9.277 1.00 98.19 117 ILE A C 1
ATOM 924 O O . ILE A 1 117 ? 7.868 5.037 -8.966 1.00 98.19 117 ILE A O 1
ATOM 928 N N . CYS A 1 118 ? 9.487 3.598 -8.379 1.00 98.38 118 CYS A N 1
ATOM 929 C CA . CYS A 1 118 ? 9.083 3.503 -6.974 1.00 98.38 118 CYS A CA 1
ATOM 930 C C . CYS A 1 118 ? 9.130 4.869 -6.276 1.00 98.38 118 CYS A C 1
ATOM 932 O O . CYS A 1 118 ? 8.160 5.244 -5.616 1.00 98.38 118 CYS A O 1
ATOM 934 N N . THR A 1 119 ? 10.197 5.649 -6.477 1.00 98.62 119 THR A N 1
ATOM 935 C CA . THR A 1 119 ? 10.330 7.008 -5.930 1.00 98.62 119 THR A CA 1
ATOM 936 C C . THR A 1 119 ? 9.218 7.917 -6.440 1.00 98.62 119 THR A C 1
ATOM 938 O O . THR A 1 119 ? 8.589 8.608 -5.641 1.00 98.62 119 THR A O 1
ATOM 941 N N . LYS A 1 120 ? 8.894 7.874 -7.739 1.00 98.38 120 LYS A N 1
ATOM 942 C CA . LYS A 1 120 ? 7.804 8.679 -8.312 1.00 98.38 120 LYS A CA 1
ATOM 943 C C . LYS A 1 120 ? 6.448 8.350 -7.682 1.00 98.38 120 LYS A C 1
ATOM 945 O O . LYS A 1 120 ? 5.676 9.257 -7.369 1.00 98.38 120 LYS A O 1
ATOM 950 N N . PHE A 1 121 ? 6.160 7.066 -7.462 1.00 98.56 121 PHE A N 1
ATOM 951 C CA . PHE A 1 121 ? 4.943 6.639 -6.768 1.00 98.56 121 PHE A CA 1
ATOM 952 C C . PHE A 1 121 ? 4.940 7.067 -5.300 1.00 98.56 121 PHE A C 1
ATOM 954 O O . PHE A 1 121 ? 3.940 7.616 -4.841 1.00 98.56 121 PHE A O 1
ATOM 961 N N . LEU A 1 122 ? 6.038 6.857 -4.572 1.00 98.50 122 LEU A N 1
ATOM 962 C CA . LEU A 1 122 ? 6.133 7.225 -3.161 1.00 98.50 122 LEU A CA 1
ATOM 963 C C . LEU A 1 122 ? 5.964 8.735 -2.958 1.00 98.50 122 LEU A C 1
ATOM 965 O O . LEU A 1 122 ? 5.121 9.136 -2.166 1.00 98.50 122 LEU A O 1
ATOM 969 N N . GLN A 1 123 ? 6.666 9.567 -3.733 1.00 98.25 123 GLN A N 1
ATOM 970 C CA . GLN A 1 123 ? 6.531 11.029 -3.688 1.00 98.25 123 GLN A CA 1
ATOM 971 C C . GLN A 1 123 ? 5.103 11.490 -4.004 1.00 98.25 123 GLN A C 1
ATOM 973 O O . GLN A 1 123 ? 4.581 12.425 -3.392 1.00 98.25 123 GLN A O 1
ATOM 978 N N . ARG A 1 124 ? 4.432 10.830 -4.955 1.00 98.31 124 ARG A N 1
ATOM 979 C CA . ARG A 1 124 ? 3.033 11.131 -5.272 1.00 98.31 124 ARG A CA 1
ATOM 980 C C . ARG A 1 124 ? 2.094 10.778 -4.117 1.00 98.31 124 ARG A C 1
ATOM 982 O O . ARG A 1 124 ? 1.187 11.556 -3.844 1.00 98.31 124 ARG A O 1
ATOM 989 N N . ILE A 1 125 ? 2.304 9.641 -3.455 1.00 98.19 125 ILE A N 1
ATOM 990 C CA . ILE A 1 125 ? 1.526 9.236 -2.273 1.00 98.19 125 ILE A CA 1
ATOM 991 C C . ILE A 1 125 ? 1.745 10.231 -1.137 1.00 98.19 125 ILE A C 1
ATOM 993 O O . ILE A 1 125 ? 0.769 10.757 -0.610 1.00 98.19 125 ILE A O 1
ATOM 997 N N . ASP A 1 126 ? 3.003 10.539 -0.837 1.00 97.44 126 ASP A N 1
ATOM 998 C CA . ASP A 1 126 ? 3.422 11.445 0.231 1.00 97.44 126 ASP A CA 1
ATOM 999 C C . ASP A 1 126 ? 2.834 12.858 0.050 1.00 97.44 126 ASP A C 1
ATOM 1001 O O . ASP A 1 126 ? 2.136 13.380 0.915 1.00 97.44 126 ASP A O 1
ATOM 1005 N N . SER A 1 127 ? 2.952 13.429 -1.155 1.00 97.19 127 SER A N 1
ATOM 1006 C CA . SER A 1 127 ? 2.385 14.752 -1.481 1.00 97.19 127 SER A CA 1
ATOM 1007 C C . SER A 1 127 ? 0.850 14.838 -1.438 1.00 97.19 127 SER A C 1
ATOM 1009 O O . SER A 1 127 ? 0.287 15.933 -1.492 1.00 97.19 127 SER A O 1
ATOM 1011 N N . MET A 1 128 ? 0.147 13.705 -1.363 1.00 97.06 128 MET A N 1
ATOM 1012 C CA . MET A 1 128 ? -1.316 13.637 -1.301 1.00 97.06 128 MET A CA 1
ATOM 1013 C C . MET A 1 128 ? -1.840 13.058 0.016 1.00 97.06 128 MET A C 1
ATOM 1015 O O . MET A 1 128 ? -3.042 12.785 0.120 1.00 97.06 128 MET A O 1
ATOM 1019 N N . VAL A 1 129 ? -0.987 12.887 1.029 1.00 95.44 129 VAL A N 1
ATOM 1020 C CA . VAL A 1 129 ? -1.386 12.402 2.361 1.00 95.44 129 VAL A CA 1
ATOM 1021 C C . VAL A 1 129 ? -2.499 13.261 2.948 1.00 95.44 129 VAL A C 1
ATOM 1023 O O . VAL A 1 129 ? -3.504 12.733 3.425 1.00 95.44 129 VAL A O 1
ATOM 1026 N N . ASP A 1 130 ? -2.394 14.584 2.823 1.00 93.94 130 ASP A N 1
ATOM 1027 C CA . ASP A 1 130 ? -3.389 15.500 3.383 1.00 93.94 130 ASP A CA 1
ATOM 1028 C C . ASP A 1 130 ? -4.759 15.436 2.716 1.00 93.94 130 ASP A C 1
ATOM 1030 O O . ASP A 1 130 ? -5.775 15.757 3.332 1.00 93.94 130 ASP A O 1
ATOM 1034 N N . GLN A 1 131 ? -4.801 14.961 1.474 1.00 95.94 131 GLN A N 1
ATOM 1035 C CA . GLN A 1 131 ? -6.033 14.772 0.713 1.00 95.94 131 GLN A CA 1
ATOM 1036 C C . GLN A 1 131 ? -6.676 13.405 0.989 1.00 95.94 131 GLN A C 1
ATOM 1038 O O . GLN A 1 131 ? -7.742 13.102 0.447 1.00 95.94 131 GLN A O 1
ATOM 1043 N N . CYS A 1 132 ? -6.047 12.567 1.823 1.00 96.56 132 CYS A N 1
ATOM 1044 C CA . CYS A 1 132 ? -6.599 11.284 2.231 1.00 96.56 132 CYS A CA 1
ATOM 1045 C C . CYS A 1 132 ? -7.968 11.489 2.908 1.00 96.56 132 CYS A C 1
ATOM 1047 O O . CYS A 1 132 ? -8.086 12.329 3.808 1.00 96.56 132 CYS A O 1
ATOM 1049 N N . PRO A 1 133 ? -9.019 10.740 2.514 1.00 95.75 133 PRO A N 1
ATOM 1050 C CA . PRO A 1 133 ? -10.353 10.938 3.066 1.00 95.75 133 PRO A CA 1
ATOM 1051 C C . PRO A 1 133 ? -10.370 10.815 4.592 1.00 95.75 133 PRO A C 1
ATOM 1053 O O . PRO A 1 133 ? -9.762 9.906 5.161 1.00 95.75 133 PRO A O 1
ATOM 1056 N N . LEU A 1 134 ? -11.128 11.688 5.259 1.00 94.12 134 LEU A N 1
ATOM 1057 C CA . LEU A 1 134 ? -11.160 11.780 6.723 1.00 94.12 134 LEU A CA 1
ATOM 1058 C C . LEU A 1 134 ? -11.438 10.431 7.406 1.00 94.12 134 LEU A C 1
ATOM 1060 O O . LEU A 1 134 ? -10.828 10.114 8.422 1.00 94.12 134 LEU A O 1
ATOM 1064 N N . GLN A 1 135 ? -12.321 9.606 6.837 1.00 94.06 135 GLN A N 1
ATOM 1065 C CA . GLN A 1 135 ? -12.643 8.286 7.386 1.00 94.06 135 GLN A CA 1
ATOM 1066 C C . GLN A 1 135 ? -11.426 7.351 7.396 1.00 94.06 135 GLN A C 1
ATOM 1068 O O . GLN A 1 135 ? -11.268 6.568 8.329 1.00 94.06 135 GLN A O 1
ATOM 1073 N N . PHE A 1 136 ? -10.555 7.440 6.386 1.00 96.19 136 PHE A N 1
ATOM 1074 C CA . PHE A 1 136 ? -9.312 6.673 6.335 1.00 96.19 136 PHE A CA 1
ATOM 1075 C C . PHE A 1 136 ? -8.316 7.189 7.372 1.00 96.19 136 PHE A C 1
ATOM 1077 O O . PHE A 1 136 ? -7.753 6.369 8.090 1.00 96.19 136 PHE A O 1
ATOM 1084 N N . ARG A 1 137 ? -8.165 8.515 7.519 1.00 96.44 137 ARG A N 1
ATOM 1085 C CA . ARG A 1 137 ? -7.306 9.111 8.563 1.00 96.44 137 ARG A CA 1
ATOM 1086 C C . ARG A 1 137 ? -7.754 8.699 9.969 1.00 96.44 137 ARG A C 1
ATOM 1088 O O . ARG A 1 137 ? -6.936 8.252 10.758 1.00 96.44 137 ARG A O 1
ATOM 1095 N N . ILE A 1 138 ? -9.061 8.709 10.253 1.00 95.81 138 ILE A N 1
ATOM 1096 C CA . ILE A 1 138 ? -9.606 8.215 11.535 1.00 95.81 138 ILE A CA 1
ATOM 1097 C C . ILE A 1 138 ? -9.244 6.740 11.771 1.00 95.81 138 ILE A C 1
ATOM 1099 O O . ILE A 1 138 ? -8.871 6.362 12.881 1.00 95.81 138 ILE A O 1
ATOM 1103 N N . ILE A 1 139 ? -9.341 5.892 10.742 1.00 96.12 139 ILE A N 1
ATOM 1104 C CA . ILE A 1 139 ? -8.960 4.476 10.847 1.00 96.12 139 ILE A CA 1
ATOM 1105 C C . ILE A 1 139 ? -7.458 4.328 11.102 1.00 96.12 139 ILE A C 1
ATOM 1107 O O . ILE A 1 139 ? -7.079 3.541 11.966 1.00 96.12 139 ILE A O 1
ATOM 1111 N N . CYS A 1 140 ? -6.613 5.076 10.390 1.00 96.56 140 CYS A N 1
ATOM 1112 C CA . CYS A 1 140 ? -5.165 5.096 10.601 1.00 96.56 140 CYS A CA 1
ATOM 1113 C C . CYS A 1 140 ? -4.815 5.541 12.030 1.00 96.56 140 CYS A C 1
ATOM 1115 O O . CYS A 1 140 ? -4.090 4.824 12.719 1.00 96.56 140 CYS A O 1
ATOM 1117 N N . ASN A 1 141 ? -5.419 6.630 12.520 1.00 96.06 141 ASN A N 1
ATOM 1118 C CA . ASN A 1 141 ? -5.250 7.110 13.892 1.00 96.06 141 ASN A CA 1
ATOM 1119 C C . ASN A 1 141 ? -5.617 6.039 14.925 1.00 96.06 141 ASN A C 1
ATOM 1121 O O . ASN A 1 141 ? -4.872 5.776 15.871 1.00 96.06 141 ASN A O 1
ATOM 1125 N N . LEU A 1 142 ? -6.766 5.385 14.727 1.00 96.56 142 LEU A N 1
ATOM 1126 C CA . LEU A 1 142 ? -7.237 4.334 15.617 1.00 96.56 142 LEU A CA 1
ATOM 1127 C C . LEU A 1 142 ? -6.290 3.132 15.615 1.00 96.56 142 LEU A C 1
ATOM 1129 O O . LEU A 1 142 ? -5.970 2.598 16.677 1.00 96.56 142 LEU A O 1
ATOM 1133 N N . LEU A 1 143 ? -5.857 2.697 14.429 1.00 95.88 143 LEU A N 1
ATOM 1134 C CA . LEU A 1 143 ? -4.899 1.607 14.272 1.00 95.88 143 LEU A CA 1
ATOM 1135 C C . LEU A 1 143 ? -3.605 1.935 15.007 1.00 95.88 143 LEU A C 1
ATOM 1137 O O . LEU A 1 143 ? -3.147 1.118 15.804 1.00 95.88 143 LEU A O 1
ATOM 1141 N N . HIS A 1 144 ? -3.047 3.125 14.789 1.00 95.44 144 HIS A N 1
ATOM 1142 C CA . HIS A 1 144 ? -1.840 3.572 15.467 1.00 95.44 144 HIS A CA 1
ATOM 1143 C C . HIS A 1 144 ? -2.019 3.579 16.990 1.00 95.44 144 HIS A C 1
ATOM 1145 O O . HIS A 1 144 ? -1.272 2.903 17.698 1.00 95.44 144 HIS A O 1
ATOM 1151 N N . THR A 1 145 ? -3.055 4.250 17.490 1.00 95.56 145 THR A N 1
ATOM 1152 C CA . THR A 1 145 ? -3.301 4.412 18.928 1.00 95.56 145 THR A CA 1
ATOM 1153 C C . THR A 1 145 ? -3.525 3.074 19.638 1.00 95.56 145 THR A C 1
ATOM 1155 O O . THR A 1 145 ? -2.885 2.786 20.652 1.00 95.56 145 THR A O 1
ATOM 1158 N N . GLU A 1 146 ? -4.400 2.210 19.115 1.00 96.00 146 GLU A N 1
ATOM 1159 C CA . GLU A 1 146 ? -4.724 0.937 19.773 1.00 96.00 146 GLU A CA 1
ATOM 1160 C C . GLU A 1 146 ? -3.581 -0.075 19.667 1.00 96.00 146 GLU A C 1
ATOM 1162 O O . GLU A 1 146 ? -3.346 -0.837 20.610 1.00 96.00 146 GLU A O 1
ATOM 1167 N N . THR A 1 147 ? -2.834 -0.080 18.558 1.00 95.25 147 THR A N 1
ATOM 1168 C CA . THR A 1 147 ? -1.662 -0.958 18.449 1.00 95.25 147 THR A CA 1
ATOM 1169 C C . THR A 1 147 ? -0.505 -0.478 19.304 1.00 95.25 147 THR A C 1
ATOM 1171 O O . THR A 1 147 ? 0.097 -1.317 19.962 1.00 95.25 147 THR A O 1
ATOM 1174 N N . LYS A 1 148 ? -0.243 0.831 19.405 1.00 94.75 148 LYS A N 1
ATOM 1175 C CA . LYS A 1 148 ? 0.772 1.370 20.322 1.00 94.75 148 LYS A CA 1
ATOM 1176 C C . LYS A 1 148 ? 0.422 1.094 21.783 1.00 94.75 148 LYS A C 1
ATOM 1178 O O . LYS A 1 148 ? 1.304 0.777 22.572 1.00 94.75 148 LYS A O 1
ATOM 1183 N N . ARG A 1 149 ? -0.867 1.139 22.143 1.00 95.31 149 ARG A N 1
ATOM 1184 C CA . ARG A 1 149 ? -1.336 0.770 23.488 1.00 95.31 149 ARG A CA 1
ATOM 1185 C C . ARG A 1 149 ? -1.104 -0.708 23.805 1.00 95.31 149 ARG A C 1
ATOM 1187 O O . ARG A 1 149 ? -0.721 -1.033 24.924 1.00 95.31 149 ARG A O 1
ATOM 1194 N N . LYS A 1 150 ? -1.371 -1.603 22.850 1.00 95.06 150 LYS A N 1
ATOM 1195 C CA . LYS A 1 150 ? -1.233 -3.054 23.049 1.00 95.06 150 LYS A CA 1
ATOM 1196 C C . LYS A 1 150 ? 0.207 -3.555 22.900 1.00 95.06 150 LYS A C 1
ATOM 1198 O O . LYS A 1 150 ? 0.596 -4.489 23.592 1.00 95.06 150 LYS A O 1
ATOM 1203 N N . PHE A 1 151 ? 0.972 -2.940 22.007 1.00 94.94 151 PHE A N 1
ATOM 1204 C CA . PHE A 1 151 ? 2.356 -3.265 21.682 1.00 94.94 151 PHE A CA 1
ATOM 1205 C C . PHE A 1 151 ? 3.214 -1.995 21.860 1.00 94.94 151 PHE A C 1
ATOM 1207 O O . PHE A 1 151 ? 3.522 -1.310 20.880 1.00 94.94 151 PHE A O 1
ATOM 1214 N N . PRO A 1 152 ? 3.580 -1.636 23.106 1.00 93.25 152 PRO A N 1
ATOM 1215 C CA . PRO A 1 152 ? 4.292 -0.388 23.398 1.00 93.25 152 PRO A CA 1
ATOM 1216 C C . PRO A 1 152 ? 5.648 -0.269 22.697 1.00 93.25 152 PRO A C 1
ATOM 1218 O O . PRO A 1 152 ? 6.061 0.841 22.358 1.00 93.25 152 PRO A O 1
ATOM 1221 N N . ASP A 1 153 ? 6.288 -1.401 22.406 1.00 92.56 153 ASP A N 1
ATOM 1222 C CA . ASP A 1 153 ? 7.621 -1.478 21.796 1.00 92.56 153 ASP A CA 1
ATOM 1223 C C . ASP A 1 153 ? 7.626 -1.218 20.281 1.00 92.56 153 ASP A C 1
ATOM 1225 O O . ASP A 1 153 ? 8.678 -1.237 19.648 1.00 92.56 153 ASP A O 1
ATOM 1229 N N . LEU A 1 154 ? 6.465 -0.958 19.665 1.00 90.25 154 LEU A N 1
ATOM 1230 C CA . LEU A 1 154 ? 6.415 -0.599 18.249 1.00 90.25 154 LEU A CA 1
ATOM 1231 C C . LEU A 1 154 ? 7.161 0.713 17.997 1.00 90.25 154 LEU A C 1
ATOM 1233 O O . LEU A 1 154 ? 6.762 1.774 18.484 1.00 90.25 154 LEU A O 1
ATOM 1237 N N . GLU A 1 155 ? 8.208 0.640 17.181 1.00 87.88 155 GLU A N 1
ATOM 1238 C CA . GLU A 1 155 ? 9.025 1.796 16.798 1.00 87.88 155 GLU A CA 1
ATOM 1239 C C . GLU A 1 155 ? 8.294 2.770 15.862 1.00 87.88 155 GLU A C 1
ATOM 1241 O O . GLU A 1 155 ? 8.683 3.928 15.757 1.00 87.88 155 GLU A O 1
ATOM 1246 N N . TRP A 1 156 ? 7.260 2.312 15.149 1.00 90.75 156 TRP A N 1
ATOM 1247 C CA . TRP A 1 156 ? 6.554 3.094 14.129 1.00 90.75 156 TRP A CA 1
ATOM 1248 C C . TRP A 1 156 ? 5.149 2.526 13.832 1.00 90.75 156 TRP A C 1
ATOM 1250 O O . TRP A 1 156 ? 4.855 1.396 14.244 1.00 90.75 156 TRP A O 1
ATOM 1260 N N . PRO A 1 157 ? 4.259 3.264 13.128 1.00 92.31 157 PRO A N 1
ATOM 1261 C CA . PRO A 1 157 ? 2.858 2.876 12.897 1.00 92.31 157 PRO A CA 1
ATOM 1262 C C . PRO A 1 157 ? 2.666 1.734 11.873 1.00 92.31 157 PRO A C 1
ATOM 1264 O O . PRO A 1 157 ? 1.957 1.864 10.877 1.00 92.31 157 PRO A O 1
ATOM 1267 N N . ILE A 1 158 ? 3.256 0.561 12.109 1.00 91.25 158 ILE A N 1
ATOM 1268 C CA . ILE A 1 158 ? 3.250 -0.551 11.139 1.00 91.25 158 ILE A CA 1
ATOM 1269 C C . ILE A 1 158 ? 1.842 -1.083 10.807 1.00 91.25 158 ILE A C 1
ATOM 1271 O O . ILE A 1 158 ? 1.589 -1.553 9.698 1.00 91.25 158 ILE A O 1
ATOM 1275 N N . ALA A 1 159 ? 0.891 -0.968 11.739 1.00 92.81 159 ALA A N 1
ATOM 1276 C CA . ALA A 1 159 ? -0.509 -1.319 11.499 1.00 92.81 159 ALA A CA 1
ATOM 1277 C C . ALA A 1 159 ? -1.190 -0.370 10.501 1.00 92.81 159 ALA A C 1
ATOM 1279 O O . ALA A 1 159 ? -1.986 -0.824 9.674 1.00 92.81 159 ALA A O 1
ATOM 1280 N N . THR A 1 160 ? -0.829 0.918 10.535 1.00 94.19 160 THR A N 1
ATOM 1281 C CA . THR A 1 160 ? -1.245 1.916 9.543 1.00 94.19 160 THR A CA 1
ATOM 1282 C C . THR A 1 160 ? -0.731 1.521 8.164 1.00 94.19 160 THR A C 1
ATOM 1284 O O . THR A 1 160 ? -1.525 1.440 7.229 1.00 94.19 160 THR A O 1
ATOM 1287 N N . GLY A 1 161 ? 0.545 1.137 8.041 1.00 92.50 161 GLY A N 1
ATOM 1288 C CA . GLY A 1 161 ? 1.103 0.602 6.791 1.00 92.50 161 GLY A CA 1
ATOM 1289 C C . GLY A 1 161 ? 0.391 -0.660 6.299 1.00 92.50 161 GLY A C 1
ATOM 1290 O O . GLY A 1 161 ? 0.046 -0.780 5.121 1.00 92.50 161 GLY A O 1
ATOM 1291 N N . GLY A 1 162 ? 0.067 -1.583 7.206 1.00 91.62 162 GLY A N 1
ATOM 1292 C CA . GLY A 1 162 ? -0.718 -2.776 6.889 1.00 91.62 162 GLY A CA 1
ATOM 1293 C C . GLY A 1 162 ? -2.129 -2.461 6.376 1.00 91.62 162 GLY A C 1
ATOM 1294 O O . GLY A 1 162 ? -2.665 -3.181 5.537 1.00 91.62 162 GLY A O 1
ATOM 1295 N N . PHE A 1 163 ? -2.776 -1.402 6.845 1.00 93.56 163 PHE A N 1
ATOM 1296 C CA . PHE A 1 163 ? -4.063 -0.985 6.291 1.00 93.56 163 PHE A CA 1
ATOM 1297 C C . PHE A 1 163 ? -3.886 -0.216 4.977 1.00 93.56 163 PHE A C 1
ATOM 1299 O O . PHE A 1 163 ? -4.436 -0.612 3.948 1.00 93.56 163 PHE A O 1
ATOM 1306 N N . PHE A 1 164 ? -3.086 0.844 4.995 1.00 95.31 164 PHE A N 1
ATOM 1307 C CA . PHE A 1 164 ? -2.991 1.805 3.905 1.00 95.31 164 PHE A CA 1
ATOM 1308 C C . PHE A 1 164 ? -2.234 1.250 2.693 1.00 95.31 164 PHE A C 1
ATOM 1310 O O . PHE A 1 164 ? -2.731 1.311 1.574 1.00 95.31 164 PHE A O 1
ATOM 1317 N N . PHE A 1 165 ? -1.077 0.616 2.881 1.00 95.44 165 PHE A N 1
ATOM 1318 C CA . PHE A 1 165 ? -0.343 0.032 1.757 1.00 95.44 165 PHE A CA 1
ATOM 1319 C C . PHE A 1 165 ? -0.927 -1.317 1.363 1.00 95.44 165 PHE A C 1
ATOM 1321 O O . PHE A 1 165 ? -1.399 -1.473 0.240 1.00 95.44 165 PHE A O 1
ATOM 1328 N N . LEU A 1 166 ? -0.967 -2.272 2.293 1.00 92.50 166 LEU A N 1
ATOM 1329 C CA . LEU A 1 166 ? -1.311 -3.658 1.965 1.00 92.50 166 LEU A CA 1
ATOM 1330 C C . LEU A 1 166 ? -2.771 -3.852 1.531 1.00 92.50 166 LEU A C 1
ATOM 1332 O O . LEU A 1 166 ? -3.035 -4.714 0.695 1.00 92.50 166 LEU A O 1
ATOM 1336 N N . ARG A 1 167 ? -3.735 -3.087 2.062 1.00 92.12 167 ARG A N 1
ATOM 1337 C CA . ARG A 1 167 ? -5.165 -3.284 1.733 1.00 92.12 167 ARG A CA 1
ATOM 1338 C C . ARG A 1 167 ? -5.744 -2.246 0.793 1.00 92.12 167 ARG A C 1
ATOM 1340 O O . ARG A 1 167 ? -6.832 -2.483 0.271 1.00 92.12 167 ARG A O 1
ATOM 1347 N N . TYR A 1 168 ? -5.050 -1.133 0.578 1.00 95.38 168 TYR A N 1
ATOM 1348 C CA . TYR A 1 168 ? -5.603 -0.015 -0.169 1.00 95.38 168 TYR A CA 1
ATOM 1349 C C . TYR A 1 168 ? -4.749 0.371 -1.379 1.00 95.38 168 TYR A C 1
ATOM 1351 O O . TYR A 1 168 ? -5.195 0.154 -2.504 1.00 95.38 168 TYR A O 1
ATOM 1359 N N . ILE A 1 169 ? -3.519 0.849 -1.179 1.00 97.38 169 ILE A N 1
ATOM 1360 C CA . ILE A 1 169 ? -2.651 1.293 -2.281 1.00 97.38 169 ILE A CA 1
ATOM 1361 C C . ILE A 1 169 ? -2.155 0.114 -3.137 1.00 97.38 169 ILE A C 1
ATOM 1363 O O . ILE A 1 169 ? -2.390 0.084 -4.342 1.00 97.38 169 ILE A O 1
ATOM 1367 N N . CYS A 1 170 ? -1.502 -0.885 -2.537 1.00 97.25 170 CYS A N 1
ATOM 1368 C CA . CYS A 1 170 ? -0.862 -1.991 -3.262 1.00 97.25 170 CYS A CA 1
ATOM 1369 C C . CYS A 1 170 ? -1.845 -2.823 -4.111 1.00 97.25 170 CYS A C 1
ATOM 1371 O O . CYS A 1 170 ? -1.532 -3.090 -5.273 1.00 97.25 170 CYS A O 1
ATOM 1373 N N . PRO A 1 171 ? -3.050 -3.188 -3.618 1.00 96.44 171 PRO A N 1
ATOM 1374 C CA . PRO A 1 171 ? -4.049 -3.866 -4.444 1.00 96.44 171 PRO A CA 1
ATOM 1375 C C . PRO A 1 171 ? -4.466 -3.066 -5.684 1.00 96.44 171 PRO A C 1
ATOM 1377 O O . PRO A 1 171 ? -4.718 -3.653 -6.734 1.00 96.44 171 PRO A O 1
ATOM 1380 N N . ALA A 1 172 ? -4.510 -1.737 -5.579 1.00 97.06 172 ALA A N 1
ATOM 1381 C CA . ALA A 1 172 ? -4.865 -0.861 -6.689 1.00 97.06 172 ALA A CA 1
ATOM 1382 C C . ALA A 1 172 ? -3.721 -0.676 -7.700 1.00 97.06 172 ALA A C 1
ATOM 1384 O O . ALA A 1 172 ? -3.989 -0.455 -8.876 1.00 97.06 172 ALA A O 1
ATOM 1385 N N . ILE A 1 173 ? -2.460 -0.800 -7.267 1.00 97.88 173 ILE A N 1
ATOM 1386 C CA . ILE A 1 173 ? -1.295 -0.792 -8.166 1.00 97.88 173 ILE A CA 1
ATOM 1387 C C . ILE A 1 173 ? -1.224 -2.097 -8.963 1.00 97.88 173 ILE A C 1
ATOM 1389 O O . ILE A 1 173 ? -1.066 -2.059 -10.178 1.00 97.88 173 ILE A O 1
ATOM 1393 N N . VAL A 1 174 ? -1.350 -3.257 -8.307 1.00 96.25 174 VAL A N 1
ATOM 1394 C CA . VAL A 1 174 ? -1.211 -4.558 -8.989 1.00 96.25 174 VAL A CA 1
ATOM 1395 C C . VAL A 1 174 ? -2.413 -4.897 -9.879 1.00 96.25 174 VAL A C 1
ATOM 1397 O O . VAL A 1 174 ? -2.254 -5.586 -10.887 1.00 96.25 174 VAL A O 1
ATOM 1400 N N . ALA A 1 175 ? -3.605 -4.392 -9.539 1.00 95.56 175 ALA A N 1
ATOM 1401 C CA . ALA A 1 175 ? -4.830 -4.546 -10.326 1.00 95.56 175 ALA A CA 1
ATOM 1402 C C . ALA A 1 175 ? -5.520 -3.185 -10.578 1.00 95.56 175 ALA A C 1
ATOM 1404 O O . ALA A 1 175 ? -6.580 -2.905 -9.994 1.00 95.56 175 ALA A O 1
ATOM 1405 N N . PRO A 1 176 ? -4.948 -2.331 -11.450 1.00 96.19 176 PRO A N 1
ATOM 1406 C CA . PRO A 1 176 ? -5.467 -0.993 -11.753 1.00 96.19 176 PRO A CA 1
ATOM 1407 C C . PRO A 1 176 ? -6.921 -0.952 -12.218 1.00 96.19 176 PRO A C 1
ATOM 1409 O O . PRO A 1 176 ? -7.630 0.018 -11.955 1.00 96.19 176 PRO A O 1
ATOM 1412 N N . GLU A 1 177 ? -7.404 -2.009 -12.869 1.00 95.06 177 GLU A N 1
ATOM 1413 C CA . GLU A 1 177 ? -8.766 -2.118 -13.409 1.00 95.06 177 GLU A CA 1
ATOM 1414 C C . GLU A 1 177 ? -9.834 -1.963 -12.334 1.00 95.06 177 GLU A C 1
ATOM 1416 O O . GLU A 1 177 ? -10.948 -1.525 -12.615 1.00 95.06 177 GLU A O 1
ATOM 1421 N N . THR A 1 178 ? -9.495 -2.318 -11.094 1.00 92.88 178 THR A N 1
ATOM 1422 C CA . THR A 1 178 ? -10.408 -2.227 -9.952 1.00 92.88 178 THR A CA 1
ATOM 1423 C C . THR A 1 178 ? -10.816 -0.786 -9.648 1.00 92.88 178 THR A C 1
ATOM 1425 O O . THR A 1 178 ? -11.909 -0.551 -9.129 1.00 92.88 178 THR A O 1
ATOM 1428 N N . ILE A 1 179 ? -9.970 0.186 -10.001 1.00 94.56 179 ILE A N 1
ATOM 1429 C CA . ILE A 1 179 ? -10.240 1.619 -9.839 1.00 94.56 179 ILE A CA 1
ATOM 1430 C C . ILE A 1 179 ? -10.413 2.342 -11.179 1.00 94.56 179 ILE A C 1
ATOM 1432 O O . ILE A 1 179 ? -11.201 3.291 -11.253 1.00 94.56 179 ILE A O 1
ATOM 1436 N N . MET A 1 180 ? -9.748 1.857 -12.229 1.00 95.19 180 MET A N 1
ATOM 1437 C CA . MET A 1 180 ? -9.620 2.466 -13.552 1.00 95.19 180 MET A CA 1
ATOM 1438 C C . MET A 1 180 ? -9.832 1.403 -14.651 1.00 95.19 180 MET A C 1
ATOM 1440 O O . MET A 1 180 ? -8.858 0.868 -15.186 1.00 95.19 180 MET A O 1
ATOM 1444 N N . PRO A 1 181 ? -11.092 1.054 -14.984 1.00 94.25 181 PRO A N 1
ATOM 1445 C CA . PRO A 1 181 ? -11.412 -0.022 -15.929 1.00 94.25 181 PRO A CA 1
ATOM 1446 C C . PRO A 1 181 ? -10.760 0.125 -17.310 1.00 94.25 181 PRO A C 1
ATOM 1448 O O . PRO A 1 181 ? -10.431 -0.873 -17.949 1.00 94.25 181 PRO A O 1
ATOM 1451 N N . GLU A 1 182 ? -10.523 1.357 -17.769 1.00 93.38 182 GLU A N 1
ATOM 1452 C CA . GLU A 1 182 ? -9.866 1.630 -19.047 1.00 93.38 182 GLU A CA 1
ATOM 1453 C C . GLU A 1 182 ? -8.396 1.176 -19.096 1.00 93.38 182 GLU A C 1
ATOM 1455 O O . GLU A 1 182 ? -7.855 1.003 -20.190 1.00 93.38 182 GLU A O 1
ATOM 1460 N N . PHE A 1 183 ? -7.754 0.912 -17.948 1.00 94.62 183 PHE A N 1
ATOM 1461 C CA . PHE A 1 183 ? -6.367 0.435 -17.897 1.00 94.62 183 PHE A CA 1
ATOM 1462 C C . PHE A 1 183 ? -6.166 -0.848 -18.710 1.00 94.62 183 PHE A C 1
ATOM 1464 O O . PHE A 1 183 ? -5.161 -0.966 -19.403 1.00 94.62 183 PHE A O 1
ATOM 1471 N N . ALA A 1 184 ? -7.145 -1.761 -18.718 1.00 90.62 184 ALA A N 1
ATOM 1472 C CA . ALA A 1 184 ? -7.073 -3.003 -19.492 1.00 90.62 184 ALA A CA 1
ATOM 1473 C C . ALA A 1 184 ? -6.900 -2.764 -21.003 1.00 90.62 184 ALA A C 1
ATOM 1475 O O . ALA A 1 184 ? -6.322 -3.592 -21.700 1.00 90.62 184 ALA A O 1
ATOM 1476 N N . THR A 1 185 ? -7.389 -1.629 -21.509 1.00 90.69 185 THR A N 1
ATOM 1477 C CA . THR A 1 185 ? -7.252 -1.246 -22.923 1.00 90.69 185 THR A CA 1
ATOM 1478 C C . THR A 1 185 ? -5.988 -0.433 -23.210 1.00 90.69 185 THR A C 1
ATOM 1480 O O . THR A 1 185 ? -5.516 -0.421 -24.348 1.00 90.69 185 THR A O 1
ATOM 1483 N N . LEU A 1 186 ? -5.442 0.235 -22.187 1.00 90.44 186 LEU A N 1
ATOM 1484 C CA . LEU A 1 186 ? -4.213 1.028 -22.266 1.00 90.44 186 LEU A CA 1
ATOM 1485 C C . LEU A 1 186 ? -2.968 0.140 -22.176 1.00 90.44 186 LEU A C 1
ATOM 1487 O O . LEU A 1 186 ? -2.057 0.282 -22.984 1.00 90.44 186 LEU A O 1
ATOM 1491 N N . ALA A 1 187 ? -2.959 -0.801 -21.233 1.00 89.19 187 ALA A N 1
ATOM 1492 C CA . ALA A 1 187 ? -1.872 -1.740 -20.986 1.00 89.19 187 ALA A CA 1
ATOM 1493 C C . ALA A 1 187 ? -1.875 -2.877 -22.019 1.00 89.19 187 ALA A C 1
ATOM 1495 O O . ALA A 1 187 ? -2.269 -4.006 -21.727 1.00 89.19 187 ALA A O 1
ATOM 1496 N N . LYS A 1 188 ? -1.474 -2.556 -23.252 1.00 81.81 188 LYS A N 1
ATOM 1497 C CA . LYS A 1 188 ? -1.447 -3.513 -24.370 1.00 81.81 188 LYS A CA 1
ATOM 1498 C C . LYS A 1 188 ? -0.246 -4.456 -24.333 1.00 81.81 188 LYS A C 1
ATOM 1500 O O . LYS A 1 188 ? -0.308 -5.517 -24.948 1.00 81.81 188 LYS A O 1
ATOM 1505 N N . GLY A 1 189 ? 0.828 -4.060 -23.659 1.00 81.62 189 GLY A N 1
ATOM 1506 C CA . GLY A 1 189 ? 2.068 -4.814 -23.618 1.00 81.62 189 GLY A CA 1
ATOM 1507 C C . GLY A 1 189 ? 2.229 -5.704 -22.381 1.00 81.62 189 GLY A C 1
ATOM 1508 O O . GLY A 1 189 ? 1.527 -5.530 -21.377 1.00 81.62 189 GLY A O 1
ATOM 1509 N N . PRO A 1 190 ? 3.111 -6.717 -22.456 1.00 83.94 190 PRO A N 1
ATOM 1510 C CA . PRO A 1 190 ? 3.301 -7.686 -21.380 1.00 83.94 190 PRO A CA 1
ATOM 1511 C C . PRO A 1 190 ? 4.126 -7.127 -20.211 1.00 83.94 190 PRO A C 1
ATOM 1513 O O . PRO A 1 190 ? 4.029 -7.653 -19.097 1.00 83.94 190 PRO A O 1
ATOM 1516 N N . ASN A 1 191 ? 4.906 -6.065 -20.437 1.00 91.94 191 ASN A N 1
ATOM 1517 C CA . ASN A 1 191 ? 5.929 -5.599 -19.503 1.00 91.94 191 ASN A CA 1
ATOM 1518 C C . ASN A 1 191 ? 5.315 -4.822 -18.344 1.00 91.94 191 ASN A C 1
ATOM 1520 O O . ASN A 1 191 ? 5.621 -5.102 -17.184 1.00 91.94 191 ASN A O 1
ATOM 1524 N N . VAL A 1 192 ? 4.360 -3.925 -18.619 1.00 94.19 192 VAL A N 1
ATOM 1525 C CA . VAL A 1 192 ? 3.741 -3.086 -17.578 1.00 94.19 192 VAL A CA 1
ATOM 1526 C C . VAL A 1 192 ? 3.150 -3.910 -16.432 1.00 94.19 192 VAL A C 1
ATOM 1528 O O . VAL A 1 192 ? 3.258 -3.527 -15.269 1.00 94.19 192 VAL A O 1
ATOM 1531 N N . ARG A 1 193 ? 2.573 -5.085 -16.712 1.00 93.50 193 ARG A N 1
ATOM 1532 C CA . ARG A 1 193 ? 2.043 -5.973 -15.663 1.00 93.50 193 ARG A CA 1
ATOM 1533 C C . ARG A 1 193 ? 3.132 -6.448 -14.723 1.00 93.50 193 ARG A C 1
ATOM 1535 O O . ARG A 1 193 ? 2.924 -6.479 -13.510 1.00 93.50 193 ARG A O 1
ATOM 1542 N N . ARG A 1 194 ? 4.285 -6.814 -15.277 1.00 93.69 194 ARG A N 1
ATOM 1543 C CA . ARG A 1 194 ? 5.432 -7.237 -14.485 1.00 93.69 194 ARG A CA 1
ATOM 1544 C C . ARG A 1 194 ? 5.991 -6.066 -13.684 1.00 93.69 194 ARG A C 1
ATOM 1546 O O . ARG A 1 194 ? 6.184 -6.221 -12.479 1.00 93.69 194 ARG A O 1
ATOM 1553 N N . THR A 1 195 ? 6.125 -4.896 -14.300 1.00 95.69 195 THR A N 1
ATOM 1554 C CA . THR A 1 195 ? 6.546 -3.651 -13.643 1.00 95.69 195 THR A CA 1
ATOM 1555 C C . THR A 1 195 ? 5.658 -3.310 -12.447 1.00 95.69 195 THR A C 1
ATOM 1557 O O . THR A 1 195 ? 6.165 -3.059 -11.357 1.00 95.69 195 THR A O 1
ATOM 1560 N N . LEU A 1 196 ? 4.330 -3.398 -12.592 1.00 96.62 196 LEU A N 1
ATOM 1561 C CA . LEU A 1 196 ? 3.387 -3.166 -11.492 1.00 96.62 196 LEU A CA 1
ATOM 1562 C C . LEU A 1 196 ? 3.538 -4.182 -10.355 1.00 96.62 196 LEU A C 1
ATOM 1564 O O . LEU A 1 196 ? 3.412 -3.814 -9.186 1.00 96.62 196 LEU A O 1
ATOM 1568 N N . VAL A 1 197 ? 3.825 -5.450 -10.665 1.00 95.56 197 VAL A N 1
ATOM 1569 C CA . VAL A 1 197 ? 4.097 -6.477 -9.647 1.00 95.56 197 VAL A CA 1
ATOM 1570 C C . VAL A 1 197 ? 5.378 -6.155 -8.879 1.00 95.56 197 VAL A C 1
ATOM 1572 O O . VAL A 1 197 ? 5.366 -6.213 -7.650 1.00 95.56 197 VAL A O 1
ATOM 1575 N N . LEU A 1 198 ? 6.463 -5.803 -9.573 1.00 96.06 198 LEU A N 1
ATOM 1576 C CA . LEU A 1 198 ? 7.742 -5.446 -8.949 1.00 96.06 198 LEU A CA 1
ATOM 1577 C C . LEU A 1 198 ? 7.605 -4.184 -8.086 1.00 96.06 198 LEU A C 1
ATOM 1579 O O . LEU A 1 198 ? 7.953 -4.216 -6.907 1.00 96.06 198 LEU A O 1
ATOM 1583 N N . LEU A 1 199 ? 6.980 -3.131 -8.622 1.00 97.50 199 LEU A N 1
ATOM 1584 C CA . LEU A 1 199 ? 6.638 -1.906 -7.893 1.00 97.50 199 LEU A CA 1
ATOM 1585 C C . LEU A 1 199 ? 5.835 -2.214 -6.624 1.00 97.50 199 LEU A C 1
ATOM 1587 O O . LEU A 1 199 ? 6.190 -1.771 -5.535 1.00 97.50 199 LEU A O 1
ATOM 1591 N N . THR A 1 200 ? 4.770 -3.012 -6.745 1.00 97.06 200 THR A N 1
ATOM 1592 C CA . THR A 1 200 ? 3.918 -3.374 -5.604 1.00 97.06 200 THR A CA 1
ATOM 1593 C C . THR A 1 200 ? 4.712 -4.114 -4.531 1.00 97.06 200 THR A C 1
ATOM 1595 O O . THR A 1 200 ? 4.553 -3.824 -3.347 1.00 97.06 200 THR A O 1
ATOM 1598 N N . LYS A 1 201 ? 5.592 -5.046 -4.917 1.00 95.38 201 LYS A N 1
ATOM 1599 C CA . LYS A 1 201 ? 6.449 -5.770 -3.968 1.00 95.38 201 LYS A CA 1
ATOM 1600 C C . LYS A 1 201 ? 7.409 -4.832 -3.247 1.00 95.38 201 LYS A C 1
ATOM 1602 O O . LYS A 1 201 ? 7.487 -4.898 -2.023 1.00 95.38 201 LYS A O 1
ATOM 1607 N N . THR A 1 202 ? 8.085 -3.941 -3.971 1.00 96.56 202 THR A N 1
ATOM 1608 C CA . THR A 1 202 ? 9.000 -2.956 -3.377 1.00 96.56 202 THR A CA 1
ATOM 1609 C C . THR A 1 202 ? 8.267 -2.045 -2.393 1.00 96.56 202 THR A C 1
ATOM 1611 O O . THR A 1 202 ? 8.671 -1.945 -1.235 1.00 96.56 202 THR A O 1
ATOM 1614 N N . MET A 1 203 ? 7.131 -1.467 -2.796 1.00 97.06 203 MET A N 1
ATOM 1615 C CA . MET A 1 203 ? 6.313 -0.598 -1.938 1.00 97.06 203 MET A CA 1
ATOM 1616 C C . MET A 1 203 ? 5.776 -1.339 -0.710 1.00 97.06 203 MET A C 1
ATOM 1618 O O . MET A 1 203 ? 5.748 -0.797 0.396 1.00 97.06 203 MET A O 1
ATOM 1622 N N . GLN A 1 204 ? 5.382 -2.602 -0.873 1.00 94.50 204 GLN A N 1
ATOM 1623 C CA . GLN A 1 204 ? 4.918 -3.428 0.233 1.00 94.50 204 GLN A CA 1
ATOM 1624 C C . GLN A 1 204 ? 6.044 -3.774 1.216 1.00 94.50 204 GLN A C 1
ATOM 1626 O O . GLN A 1 204 ? 5.803 -3.818 2.425 1.00 94.50 204 GLN A O 1
ATOM 1631 N N . ASN A 1 205 ? 7.254 -4.029 0.718 1.00 94.25 205 ASN A N 1
ATOM 1632 C CA . ASN A 1 205 ? 8.433 -4.306 1.535 1.00 94.25 205 ASN A CA 1
ATOM 1633 C C . ASN A 1 205 ? 8.868 -3.071 2.328 1.00 94.25 205 ASN A C 1
ATOM 1635 O O . ASN A 1 205 ? 9.113 -3.196 3.530 1.00 94.25 205 ASN A O 1
ATOM 1639 N N . LEU A 1 206 ? 8.850 -1.894 1.692 1.00 95.56 206 LEU A N 1
ATOM 1640 C CA . LEU A 1 206 ? 9.040 -0.598 2.345 1.00 95.56 206 LEU A CA 1
ATOM 1641 C C . LEU A 1 206 ? 8.034 -0.408 3.488 1.00 95.56 206 LEU A C 1
ATOM 1643 O O . LEU A 1 206 ? 8.431 -0.230 4.637 1.00 95.56 206 LEU A O 1
ATOM 1647 N N . ALA A 1 207 ? 6.736 -0.556 3.207 1.00 94.06 207 ALA A N 1
ATOM 1648 C CA . ALA A 1 207 ? 5.672 -0.391 4.202 1.00 94.06 207 ALA A CA 1
ATOM 1649 C C . ALA A 1 207 ? 5.718 -1.414 5.353 1.00 94.06 207 ALA A C 1
ATOM 1651 O O . ALA A 1 207 ? 5.168 -1.166 6.423 1.00 94.06 207 ALA A O 1
ATOM 1652 N N . ASN A 1 208 ? 6.357 -2.569 5.145 1.00 91.00 208 ASN A N 1
ATOM 1653 C CA . ASN A 1 208 ? 6.588 -3.571 6.186 1.00 91.00 208 ASN A CA 1
ATOM 1654 C C . ASN A 1 208 ? 7.927 -3.376 6.922 1.00 91.00 208 ASN A C 1
ATOM 1656 O O . ASN A 1 208 ? 8.193 -4.119 7.867 1.00 91.00 208 ASN A O 1
ATOM 1660 N N . GLY A 1 209 ? 8.800 -2.467 6.472 1.00 89.00 209 GLY A N 1
ATOM 1661 C CA . GLY A 1 209 ? 10.169 -2.311 6.979 1.00 89.00 209 GLY A CA 1
ATOM 1662 C C . GLY A 1 209 ? 11.008 -3.590 6.881 1.00 89.00 209 GLY A C 1
ATOM 1663 O O . GLY A 1 209 ? 11.866 -3.838 7.726 1.00 89.00 209 GLY A O 1
ATOM 1664 N N . THR A 1 210 ? 10.713 -4.459 5.908 1.00 85.06 210 THR A N 1
ATOM 1665 C CA . THR A 1 210 ? 11.349 -5.778 5.784 1.00 85.06 210 THR A CA 1
ATOM 1666 C C . THR A 1 210 ? 12.564 -5.707 4.867 1.00 85.06 210 THR A C 1
ATOM 1668 O O . THR A 1 210 ? 12.461 -5.218 3.748 1.00 85.06 210 THR A O 1
ATOM 1671 N N . ARG A 1 211 ? 13.693 -6.260 5.330 1.00 80.25 211 ARG A N 1
ATOM 1672 C CA . ARG A 1 211 ? 14.946 -6.413 4.559 1.00 80.25 211 ARG A CA 1
ATOM 1673 C C . ARG A 1 211 ? 15.214 -7.848 4.101 1.00 80.25 211 ARG A C 1
ATOM 1675 O O . ARG A 1 211 ? 16.147 -8.096 3.351 1.00 80.25 211 ARG A O 1
ATOM 1682 N N . PHE A 1 212 ? 14.414 -8.796 4.586 1.00 75.56 212 PHE A N 1
ATOM 1683 C CA . PHE A 1 212 ? 14.547 -10.215 4.282 1.00 75.56 212 PHE A CA 1
ATOM 1684 C C . PHE A 1 212 ? 13.443 -10.644 3.327 1.00 75.56 212 PHE A C 1
ATOM 1686 O O . PHE A 1 212 ? 12.268 -10.694 3.698 1.00 75.56 212 PHE A O 1
ATOM 1693 N N . PHE A 1 213 ? 13.822 -10.964 2.095 1.00 80.25 213 PHE A N 1
ATOM 1694 C CA . PHE A 1 213 ? 12.874 -11.344 1.058 1.00 80.25 213 PHE A CA 1
ATOM 1695 C C . PHE A 1 213 ? 12.890 -12.845 0.815 1.00 80.25 213 PHE A C 1
ATOM 1697 O O . PHE A 1 213 ? 13.934 -13.489 0.827 1.00 80.25 213 PHE A O 1
ATOM 1704 N N . LYS A 1 214 ? 11.705 -13.400 0.544 1.0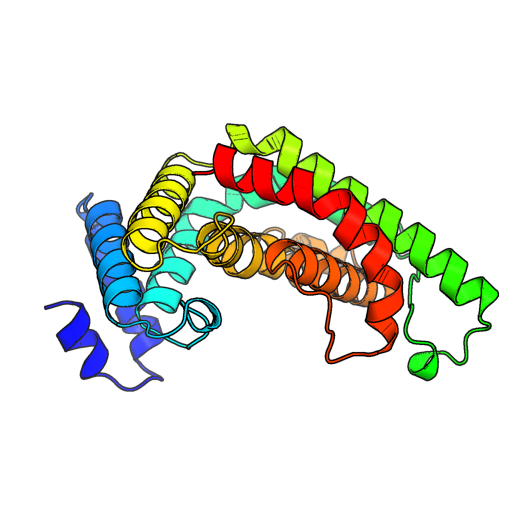0 76.81 214 LYS A N 1
ATOM 1705 C CA . LYS A 1 214 ? 11.574 -14.779 0.049 1.00 76.81 214 LYS A CA 1
ATOM 1706 C C . LYS A 1 214 ? 12.126 -14.935 -1.368 1.00 76.81 214 LYS A C 1
ATOM 1708 O O . LYS A 1 214 ? 12.450 -16.041 -1.777 1.00 76.81 214 LYS A O 1
ATOM 1713 N N . GLU A 1 215 ? 12.182 -13.832 -2.108 1.00 84.31 215 GLU A N 1
ATOM 1714 C CA . GLU A 1 215 ? 12.610 -13.758 -3.498 1.00 84.31 215 GLU A CA 1
ATOM 1715 C C . GLU A 1 215 ? 13.990 -13.089 -3.549 1.00 84.31 215 GLU A C 1
ATOM 1717 O O . GLU A 1 215 ? 14.067 -11.875 -3.348 1.00 84.31 215 GLU A O 1
ATOM 1722 N N . PRO A 1 216 ? 15.079 -13.845 -3.790 1.00 87.12 216 PRO A N 1
ATOM 1723 C CA . PRO A 1 216 ? 16.442 -13.321 -3.704 1.00 87.12 216 PRO A CA 1
ATOM 1724 C C . PRO A 1 216 ? 16.706 -12.122 -4.618 1.00 87.12 216 PRO A C 1
ATOM 1726 O O . PRO A 1 216 ? 17.420 -11.207 -4.223 1.00 87.12 216 PRO A O 1
ATOM 1729 N N . PHE A 1 217 ? 16.086 -12.078 -5.801 1.00 89.12 217 PHE A N 1
ATOM 1730 C CA . PHE A 1 217 ? 16.257 -10.968 -6.743 1.00 89.12 217 PHE A CA 1
ATOM 1731 C C . PHE A 1 217 ? 15.757 -9.624 -6.190 1.00 89.12 217 PHE A C 1
ATOM 1733 O O . PHE A 1 217 ? 16.268 -8.584 -6.580 1.00 89.12 217 PHE A O 1
ATOM 1740 N N . MET A 1 218 ? 14.810 -9.614 -5.240 1.00 92.19 218 MET A N 1
ATOM 1741 C CA . MET A 1 218 ? 14.331 -8.375 -4.609 1.00 92.19 218 MET A CA 1
ATOM 1742 C C . MET A 1 218 ? 15.369 -7.756 -3.664 1.00 92.19 218 MET A C 1
ATOM 1744 O O . MET A 1 218 ? 15.199 -6.612 -3.246 1.00 92.19 218 MET A O 1
ATOM 1748 N N . MET A 1 219 ? 16.439 -8.484 -3.311 1.00 91.88 219 MET A N 1
ATOM 1749 C CA . MET A 1 219 ? 17.504 -7.968 -2.443 1.00 91.88 219 MET A CA 1
ATOM 1750 C C . MET A 1 219 ? 18.216 -6.755 -3.056 1.00 91.88 219 MET A C 1
ATOM 1752 O O . MET A 1 219 ? 18.712 -5.910 -2.315 1.00 91.88 219 MET A O 1
ATOM 1756 N N . SER A 1 220 ? 18.205 -6.615 -4.385 1.00 92.50 220 SER A N 1
ATOM 1757 C CA . SER A 1 220 ? 18.724 -5.431 -5.084 1.00 92.50 220 SER A CA 1
ATOM 1758 C C . SER A 1 220 ? 17.975 -4.139 -4.733 1.00 92.50 220 SER A C 1
ATOM 1760 O O . SER A 1 220 ? 18.540 -3.060 -4.864 1.00 92.50 220 SER A O 1
ATOM 1762 N N . MET A 1 221 ? 16.742 -4.238 -4.219 1.00 95.56 221 MET A N 1
ATOM 1763 C CA . MET A 1 221 ? 15.925 -3.093 -3.806 1.00 95.56 221 MET A CA 1
ATOM 1764 C C . MET A 1 221 ? 16.107 -2.705 -2.328 1.00 95.56 221 MET A C 1
ATOM 1766 O O . MET A 1 221 ? 15.529 -1.706 -1.900 1.00 95.56 221 MET A O 1
ATOM 1770 N N . VAL A 1 222 ? 16.891 -3.451 -1.528 1.00 95.25 222 VAL A N 1
ATOM 1771 C CA . VAL A 1 222 ? 17.151 -3.099 -0.112 1.00 95.25 222 VAL A CA 1
ATOM 1772 C C . VAL A 1 222 ? 17.727 -1.686 0.043 1.00 95.25 222 VAL A C 1
ATOM 1774 O O . VAL A 1 222 ? 17.199 -0.962 0.885 1.00 95.25 222 VAL A O 1
ATOM 1777 N N . PRO A 1 223 ? 18.727 -1.243 -0.753 1.00 96.06 223 PRO A N 1
ATOM 1778 C CA . PRO A 1 223 ? 19.276 0.107 -0.616 1.00 96.06 223 PRO A CA 1
ATOM 1779 C C . PRO A 1 223 ? 18.211 1.198 -0.775 1.00 96.06 223 PRO A C 1
ATOM 1781 O O . PRO A 1 223 ? 18.130 2.103 0.051 1.00 96.06 223 PRO A O 1
ATOM 1784 N N . TRP A 1 224 ? 17.336 1.058 -1.777 1.00 97.12 224 TRP A N 1
ATOM 1785 C CA . TRP A 1 224 ? 16.224 1.982 -1.998 1.00 97.12 224 TRP A CA 1
ATOM 1786 C C . TRP A 1 224 ? 15.225 1.967 -0.831 1.00 97.12 224 TRP A C 1
ATOM 1788 O O . TRP A 1 224 ? 14.754 3.019 -0.399 1.00 97.12 224 TRP A O 1
ATOM 1798 N N . ILE A 1 225 ? 14.917 0.782 -0.287 1.00 96.56 225 ILE A N 1
ATOM 1799 C CA . ILE A 1 225 ? 14.027 0.638 0.875 1.00 96.56 225 ILE A CA 1
ATOM 1800 C C . ILE A 1 225 ? 14.618 1.335 2.101 1.00 96.56 225 ILE A C 1
ATOM 1802 O O . ILE A 1 225 ? 13.895 2.055 2.783 1.00 96.56 225 ILE A O 1
ATOM 1806 N N . ASP A 1 226 ? 15.903 1.131 2.386 1.00 95.81 226 ASP A N 1
ATOM 1807 C CA . ASP A 1 226 ? 16.567 1.739 3.541 1.00 95.81 226 ASP A CA 1
ATOM 1808 C C . ASP A 1 226 ? 16.629 3.265 3.433 1.00 95.81 226 ASP A C 1
ATOM 1810 O O . ASP A 1 226 ? 16.385 3.952 4.425 1.00 95.81 226 ASP A O 1
ATOM 1814 N N . GLU A 1 227 ? 16.873 3.790 2.231 1.00 97.62 227 GLU A N 1
ATOM 1815 C CA . GLU A 1 227 ? 16.865 5.227 1.945 1.00 97.62 227 GLU A CA 1
ATOM 1816 C C . GLU A 1 227 ? 15.493 5.868 2.213 1.00 97.62 227 GLU A C 1
ATOM 1818 O O . GLU A 1 227 ? 15.414 6.932 2.827 1.00 97.62 227 GLU A O 1
ATOM 1823 N N . HIS A 1 228 ? 14.402 5.212 1.806 1.00 97.81 228 HIS A N 1
ATOM 1824 C CA . HIS A 1 228 ? 13.052 5.788 1.858 1.00 97.81 228 HIS A CA 1
ATOM 1825 C C . HIS A 1 228 ? 12.244 5.381 3.105 1.00 97.81 228 HIS A C 1
ATOM 1827 O O . HIS A 1 228 ? 11.139 5.888 3.328 1.00 97.81 228 HIS A O 1
ATOM 1833 N N . LEU A 1 229 ? 12.761 4.478 3.946 1.00 96.38 229 LEU A N 1
ATOM 1834 C CA . LEU A 1 229 ? 12.073 4.021 5.157 1.00 96.38 229 LEU A CA 1
ATOM 1835 C C . LEU A 1 229 ? 11.740 5.160 6.140 1.00 96.38 229 LEU A C 1
ATOM 1837 O O . LEU A 1 229 ? 10.625 5.141 6.665 1.00 96.38 229 LEU A O 1
ATOM 1841 N N . PRO A 1 230 ? 12.624 6.148 6.400 1.00 96.62 230 PRO A N 1
ATOM 1842 C CA . PRO A 1 230 ? 12.290 7.285 7.261 1.00 96.62 230 PRO A CA 1
ATOM 1843 C C . PRO A 1 230 ? 11.099 8.093 6.731 1.00 96.62 230 PRO A C 1
ATOM 1845 O O . PRO A 1 230 ? 10.129 8.272 7.460 1.00 96.62 230 PRO A O 1
ATOM 1848 N N . GLN A 1 231 ? 11.104 8.455 5.441 1.00 96.50 231 GLN A N 1
ATOM 1849 C CA . GLN A 1 231 ? 9.981 9.153 4.800 1.00 96.50 231 GLN A CA 1
ATOM 1850 C C . GLN A 1 231 ? 8.675 8.358 4.944 1.00 96.50 231 GLN A C 1
ATOM 1852 O O . GLN A 1 231 ? 7.625 8.907 5.263 1.00 96.50 231 GLN A O 1
ATOM 1857 N N . CYS A 1 232 ? 8.732 7.037 4.752 1.00 96.38 232 CYS A N 1
ATOM 1858 C CA . CYS A 1 232 ? 7.557 6.184 4.893 1.00 96.38 232 CYS A CA 1
ATOM 1859 C C . CYS A 1 232 ? 7.015 6.149 6.334 1.00 96.38 232 CYS A C 1
ATOM 1861 O O . CYS A 1 232 ? 5.798 6.111 6.531 1.00 96.38 232 CYS A O 1
ATOM 1863 N N . LYS A 1 233 ? 7.901 6.178 7.338 1.00 95.81 233 LYS A N 1
ATOM 1864 C CA . LYS A 1 233 ? 7.522 6.259 8.756 1.00 95.81 233 LYS A CA 1
ATOM 1865 C C . LYS A 1 233 ? 6.809 7.574 9.070 1.00 95.81 233 LYS A C 1
ATOM 1867 O O . LYS A 1 233 ? 5.755 7.525 9.703 1.00 95.81 233 LYS A O 1
ATOM 1872 N N . ASP A 1 234 ? 7.346 8.693 8.593 1.00 96.06 234 ASP A N 1
ATOM 1873 C CA . ASP A 1 234 ? 6.770 10.026 8.803 1.00 96.06 234 ASP A CA 1
ATOM 1874 C C . ASP A 1 234 ? 5.392 10.137 8.140 1.00 96.06 234 ASP A C 1
ATOM 1876 O O . ASP A 1 234 ? 4.410 10.463 8.802 1.00 96.06 234 ASP A O 1
ATOM 1880 N N . MET A 1 235 ? 5.267 9.679 6.893 1.00 96.56 235 MET A N 1
ATOM 188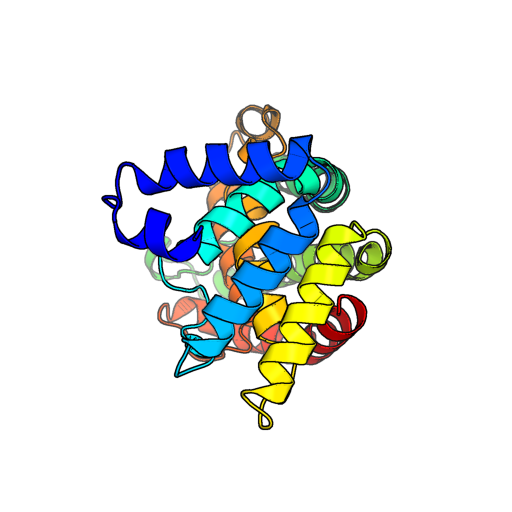1 C CA . MET A 1 235 ? 3.987 9.600 6.182 1.00 96.56 235 MET A CA 1
ATOM 1882 C C . MET A 1 235 ? 2.916 8.814 6.962 1.00 96.56 235 MET A C 1
ATOM 1884 O O . MET A 1 235 ? 1.733 9.162 6.951 1.00 96.56 235 MET A O 1
ATOM 1888 N N . PHE A 1 236 ? 3.289 7.719 7.634 1.00 95.75 236 PHE A N 1
ATOM 1889 C CA . PHE A 1 236 ? 2.338 6.949 8.443 1.00 95.75 236 PHE A CA 1
ATOM 1890 C C . PHE A 1 236 ? 1.915 7.675 9.715 1.00 95.75 236 PHE A C 1
ATOM 1892 O O . PHE A 1 236 ? 0.786 7.457 10.163 1.00 95.75 236 PHE A O 1
ATOM 1899 N N . LEU A 1 237 ? 2.789 8.499 10.292 1.00 94.75 237 LEU A N 1
ATOM 1900 C CA . LEU A 1 237 ? 2.443 9.373 11.409 1.00 94.75 237 LEU A CA 1
ATOM 1901 C C . LEU A 1 237 ? 1.503 10.485 10.939 1.00 94.75 237 LEU A C 1
ATOM 1903 O O . LEU A 1 237 ? 0.473 10.685 11.563 1.00 94.75 237 LEU A O 1
ATOM 1907 N N . ASP A 1 238 ? 1.763 11.109 9.791 1.00 95.25 238 ASP A N 1
ATOM 1908 C CA . ASP A 1 238 ? 0.889 12.156 9.243 1.00 95.25 238 ASP A CA 1
ATOM 1909 C C . ASP A 1 238 ? -0.507 11.626 8.878 1.00 95.25 238 ASP A C 1
ATOM 1911 O O . ASP A 1 238 ? -1.526 12.306 9.046 1.00 95.25 238 ASP A O 1
ATOM 1915 N N . LEU A 1 239 ? -0.588 10.378 8.407 1.00 94.25 239 LEU A N 1
ATOM 1916 C CA . LEU A 1 239 ? -1.860 9.692 8.167 1.00 94.25 239 LEU A CA 1
ATOM 1917 C C . LEU A 1 239 ? -2.640 9.374 9.450 1.00 94.25 239 LEU A C 1
ATOM 1919 O O . LEU A 1 239 ? -3.862 9.214 9.357 1.00 94.25 239 LEU A O 1
ATOM 1923 N N . SER A 1 240 ? -1.949 9.209 10.585 1.00 89.25 240 SER A N 1
ATOM 1924 C CA . SER A 1 240 ? -2.501 8.705 11.850 1.00 89.25 240 SER A CA 1
ATOM 1925 C C . SER A 1 240 ? -2.762 9.839 12.833 1.00 89.25 240 SER A C 1
ATOM 1927 O O . SER A 1 240 ? -3.947 10.178 13.014 1.00 89.25 240 SER A O 1
#